Protein AF-V2YDB3-F1 (afdb_monomer)

Structure (mmCIF, N/CA/C/O backbone):
data_AF-V2YDB3-F1
#
_entry.id   AF-V2YDB3-F1
#
loop_
_atom_site.group_PDB
_atom_site.id
_atom_site.type_symbol
_atom_site.label_atom_id
_atom_site.label_alt_id
_atom_site.label_comp_id
_atom_site.label_asym_id
_atom_site.label_entity_id
_atom_site.label_seq_id
_atom_site.pdbx_PDB_ins_code
_atom_site.Cartn_x
_atom_site.Cartn_y
_atom_site.Cartn_z
_atom_site.occupancy
_atom_site.B_iso_or_equiv
_atom_site.auth_seq_id
_atom_site.auth_comp_id
_atom_site.auth_asym_id
_atom_site.auth_atom_id
_atom_site.pdbx_PDB_model_num
ATOM 1 N N . MET A 1 1 ? -11.552 2.869 -7.661 1.00 78.31 1 MET A N 1
ATOM 2 C CA . MET A 1 1 ? -10.285 2.189 -7.325 1.00 78.31 1 MET A CA 1
ATOM 3 C C . MET A 1 1 ? -9.996 2.336 -5.843 1.00 78.31 1 MET A C 1
ATOM 5 O O . MET A 1 1 ? -10.083 3.457 -5.363 1.00 78.31 1 MET A O 1
ATOM 9 N N . THR A 1 2 ? -9.638 1.254 -5.145 1.00 83.69 2 THR A N 1
ATOM 10 C CA . THR A 1 2 ? -9.294 1.259 -3.710 1.00 83.69 2 THR A CA 1
ATOM 11 C C . THR A 1 2 ? -7.814 0.939 -3.489 1.00 83.69 2 THR A C 1
ATOM 13 O O . THR A 1 2 ? -7.190 0.264 -4.310 1.00 83.69 2 THR A O 1
ATOM 16 N N . ALA A 1 3 ? -7.264 1.370 -2.350 1.00 84.75 3 ALA A N 1
ATOM 17 C CA . ALA A 1 3 ? -5.913 0.999 -1.923 1.00 84.75 3 ALA A CA 1
ATOM 18 C C . ALA A 1 3 ? -5.735 -0.527 -1.805 1.00 84.75 3 ALA A C 1
ATOM 20 O O . ALA A 1 3 ? -4.707 -1.068 -2.210 1.00 84.75 3 ALA A O 1
ATOM 21 N N . ASP A 1 4 ? -6.762 -1.230 -1.313 1.00 80.94 4 ASP A N 1
ATOM 22 C CA . ASP A 1 4 ? -6.744 -2.689 -1.184 1.00 80.94 4 ASP A CA 1
ATOM 23 C C . ASP A 1 4 ? -6.584 -3.382 -2.535 1.00 80.94 4 ASP A C 1
ATOM 25 O O . ASP A 1 4 ? -5.840 -4.355 -2.622 1.00 80.94 4 ASP A O 1
ATOM 29 N N . LYS A 1 5 ? -7.213 -2.864 -3.600 1.00 82.06 5 LYS A N 1
ATOM 30 C CA . LYS A 1 5 ? -7.081 -3.454 -4.936 1.00 82.06 5 LYS A CA 1
ATOM 31 C C . LYS A 1 5 ? -5.672 -3.281 -5.506 1.00 82.06 5 LYS A C 1
ATOM 33 O O . LYS A 1 5 ? -5.137 -4.217 -6.097 1.00 82.06 5 LYS A O 1
ATOM 38 N N . ILE A 1 6 ? -5.056 -2.115 -5.298 1.00 96.50 6 ILE A N 1
ATOM 39 C CA . ILE A 1 6 ? -3.650 -1.880 -5.662 1.00 96.50 6 ILE A CA 1
ATOM 40 C C . ILE A 1 6 ? -2.733 -2.856 -4.921 1.00 96.50 6 ILE A C 1
ATOM 42 O O . ILE A 1 6 ? -1.874 -3.488 -5.533 1.00 96.50 6 ILE A O 1
ATOM 46 N N . LEU A 1 7 ? -2.939 -3.018 -3.613 1.00 89.69 7 LEU A N 1
ATOM 47 C CA . LEU A 1 7 ? -2.135 -3.925 -2.798 1.00 89.69 7 LEU A CA 1
ATOM 48 C C . LEU A 1 7 ? -2.368 -5.400 -3.127 1.00 89.69 7 LEU A C 1
ATOM 50 O O . LEU A 1 7 ? -1.420 -6.174 -3.088 1.00 89.69 7 LEU A O 1
ATOM 54 N N . GLU A 1 8 ? -3.593 -5.804 -3.459 1.00 85.88 8 GLU A N 1
ATOM 55 C CA . GLU A 1 8 ? -3.905 -7.158 -3.926 1.00 85.88 8 GLU A CA 1
ATOM 56 C C . GLU A 1 8 ? -3.087 -7.503 -5.177 1.00 85.88 8 GLU A C 1
ATOM 58 O O . GLU A 1 8 ? -2.413 -8.531 -5.203 1.00 85.88 8 GLU A O 1
ATOM 63 N N . ILE A 1 9 ? -3.075 -6.606 -6.169 1.00 89.75 9 ILE A N 1
ATOM 64 C CA . ILE A 1 9 ? -2.291 -6.780 -7.397 1.00 89.75 9 ILE A CA 1
ATOM 65 C C . ILE A 1 9 ? -0.796 -6.831 -7.070 1.00 89.75 9 ILE A C 1
ATOM 67 O O . ILE A 1 9 ? -0.121 -7.767 -7.481 1.00 89.75 9 ILE A O 1
ATOM 71 N N . ALA A 1 10 ? -0.280 -5.883 -6.281 1.00 97.56 10 ALA A N 1
ATOM 72 C CA . ALA A 1 10 ? 1.136 -5.862 -5.913 1.00 97.56 10 ALA A CA 1
ATOM 73 C C . ALA A 1 10 ? 1.571 -7.135 -5.157 1.00 97.56 10 ALA A C 1
ATOM 75 O O . ALA A 1 10 ? 2.652 -7.663 -5.407 1.00 97.56 10 ALA A O 1
ATOM 76 N N . ARG A 1 11 ? 0.732 -7.667 -4.256 1.00 95.56 11 ARG A N 1
ATOM 77 C CA . ARG A 1 11 ? 1.002 -8.926 -3.534 1.00 95.56 11 ARG A CA 1
ATOM 78 C C . ARG A 1 11 ? 1.060 -10.130 -4.463 1.00 95.56 11 ARG A C 1
ATOM 80 O O . ARG A 1 11 ? 1.887 -11.007 -4.227 1.00 95.56 11 ARG A O 1
ATOM 87 N N . GLY A 1 12 ? 0.215 -10.164 -5.492 1.00 91.56 12 GLY A N 1
ATOM 88 C CA . GLY A 1 12 ? 0.217 -11.227 -6.500 1.00 91.56 12 GLY A CA 1
ATOM 89 C C . GLY A 1 12 ? 1.529 -11.328 -7.282 1.00 91.56 12 GLY A C 1
ATOM 90 O O . GLY A 1 12 ? 1.813 -12.366 -7.865 1.00 91.56 12 GLY A O 1
ATOM 91 N N . GLU A 1 13 ? 2.347 -10.278 -7.247 1.00 97.94 13 GLU A N 1
ATOM 92 C CA . GLU A 1 13 ? 3.607 -10.190 -7.978 1.00 97.94 13 GLU A CA 1
ATOM 93 C C . GLU A 1 13 ? 4.849 -10.531 -7.146 1.00 97.94 13 GLU A C 1
ATOM 95 O O . GLU A 1 13 ? 5.966 -10.535 -7.665 1.00 97.94 13 GLU A O 1
ATOM 100 N N . LEU A 1 14 ? 4.687 -10.824 -5.854 1.00 95.88 14 LEU A N 1
ATOM 101 C CA . LEU A 1 14 ? 5.805 -11.156 -4.975 1.00 95.88 14 LEU A CA 1
ATOM 102 C C . LEU A 1 14 ? 6.600 -12.355 -5.502 1.00 95.88 14 LEU A C 1
ATOM 104 O O . LEU A 1 14 ? 6.054 -13.425 -5.750 1.00 95.88 14 LEU A O 1
ATOM 108 N N . GLY A 1 15 ? 7.918 -12.183 -5.607 1.00 95.69 15 GLY A N 1
ATOM 109 C CA . GLY A 1 15 ? 8.827 -13.224 -6.081 1.00 95.69 15 GLY A CA 1
ATOM 110 C C . GLY A 1 15 ?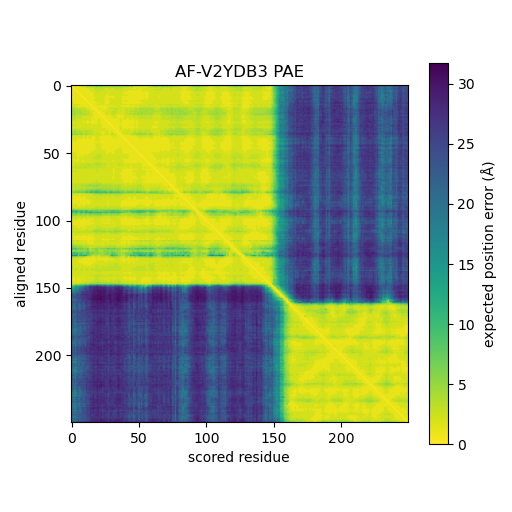 9.061 -13.234 -7.591 1.00 95.69 15 GLY A C 1
ATOM 111 O O . GLY A 1 15 ? 9.944 -13.969 -8.030 1.00 95.69 15 GLY A O 1
ATOM 112 N N . VAL A 1 16 ? 8.362 -12.404 -8.377 1.00 97.25 16 VAL A N 1
ATOM 113 C CA . VAL A 1 16 ? 8.716 -12.179 -9.788 1.00 97.25 16 VAL A CA 1
ATOM 114 C C . VAL A 1 16 ? 10.119 -11.590 -9.872 1.00 97.25 16 VAL A C 1
ATOM 116 O O . VAL A 1 16 ? 10.460 -10.667 -9.131 1.00 97.25 16 VAL A O 1
ATOM 119 N N . LYS A 1 17 ? 10.934 -12.132 -10.776 1.00 96.38 17 LYS A N 1
ATOM 120 C CA . LYS A 1 17 ? 12.337 -11.761 -10.969 1.00 96.38 17 LYS A CA 1
ATOM 121 C C . LYS A 1 17 ? 12.610 -11.426 -12.422 1.00 96.38 17 LYS A C 1
ATOM 123 O O . LYS A 1 17 ? 11.897 -11.878 -13.317 1.00 96.38 17 LYS A O 1
ATOM 128 N N . GLU A 1 18 ? 13.672 -10.667 -12.630 1.00 95.38 18 GLU A N 1
ATOM 129 C CA . GLU A 1 18 ? 14.269 -10.522 -13.947 1.00 95.38 18 GLU A CA 1
ATOM 130 C C . GLU A 1 18 ? 14.738 -11.867 -14.502 1.00 95.38 18 GLU A C 1
ATOM 132 O O . GLU A 1 18 ? 15.217 -12.733 -13.761 1.00 95.38 18 GLU A O 1
ATOM 137 N N . TYR A 1 19 ? 14.661 -12.006 -15.823 1.00 91.56 19 TYR A N 1
ATOM 138 C CA . TYR A 1 19 ? 15.281 -13.110 -16.534 1.00 91.56 19 TYR A CA 1
ATOM 139 C C . TYR A 1 19 ? 15.881 -12.633 -17.867 1.00 91.56 19 TYR A C 1
ATOM 141 O O . TYR A 1 19 ? 15.138 -12.162 -18.731 1.00 91.56 19 TYR A O 1
ATOM 149 N N . PRO A 1 20 ? 17.207 -12.770 -18.073 1.00 95.25 20 PRO A N 1
ATOM 150 C CA . PRO A 1 20 ? 18.220 -13.251 -17.121 1.00 95.25 20 PRO A CA 1
ATOM 151 C C . PRO A 1 20 ? 18.369 -12.352 -15.881 1.00 95.25 20 PRO A C 1
ATOM 153 O O . PRO A 1 20 ? 17.920 -11.208 -15.883 1.00 95.25 20 PRO A O 1
ATOM 156 N N . ALA A 1 21 ? 19.012 -12.836 -14.819 1.00 93.19 21 ALA A N 1
ATOM 157 C CA . ALA A 1 21 ? 19.271 -12.010 -13.637 1.00 93.19 21 ALA A CA 1
ATOM 158 C C . ALA A 1 21 ? 20.161 -10.794 -13.972 1.00 93.19 21 ALA A C 1
ATOM 160 O O . ALA A 1 21 ? 21.100 -10.917 -14.760 1.00 93.19 21 ALA A O 1
ATOM 161 N N . ASN A 1 22 ? 19.892 -9.646 -13.340 1.00 91.00 22 ASN A N 1
ATOM 162 C CA . ASN A 1 22 ? 20.582 -8.360 -13.547 1.00 91.00 22 ASN A CA 1
ATOM 163 C C . ASN A 1 22 ? 20.450 -7.781 -14.965 1.00 91.00 22 ASN A C 1
ATOM 165 O O . ASN A 1 22 ? 21.251 -6.942 -15.379 1.00 91.00 22 ASN A O 1
ATOM 169 N N . SER A 1 23 ? 19.466 -8.239 -15.734 1.00 94.56 23 SER A N 1
ATOM 170 C CA . SER A 1 23 ? 19.257 -7.787 -17.108 1.00 94.56 23 SER A CA 1
ATOM 171 C C . SER A 1 23 ? 18.300 -6.604 -17.213 1.00 94.56 23 SER A C 1
ATOM 173 O O . SER A 1 23 ? 18.195 -6.023 -18.291 1.00 94.56 23 SER A O 1
ATOM 175 N N . ASN A 1 24 ? 17.573 -6.268 -16.140 1.00 96.06 24 ASN A N 1
ATOM 176 C CA . ASN A 1 24 ? 16.384 -5.410 -16.181 1.00 96.06 24 ASN A CA 1
ATOM 177 C C . ASN A 1 24 ? 15.325 -5.880 -17.202 1.00 96.06 24 ASN A C 1
ATOM 179 O O . ASN A 1 24 ? 14.529 -5.076 -17.684 1.00 96.06 24 ASN A O 1
ATOM 183 N N . ARG A 1 25 ? 15.309 -7.172 -17.556 1.00 95.50 25 ARG A N 1
ATOM 184 C CA . ARG A 1 25 ? 14.277 -7.782 -18.406 1.00 95.50 25 ARG A CA 1
ATOM 185 C C . ARG A 1 25 ? 13.266 -8.492 -17.526 1.00 95.50 25 ARG A C 1
ATOM 187 O O . ARG A 1 25 ? 13.587 -9.469 -16.855 1.00 95.50 25 ARG A O 1
ATOM 194 N N . VAL A 1 26 ? 12.049 -7.972 -17.514 1.00 97.00 26 VAL A N 1
ATOM 195 C CA . VAL A 1 26 ? 10.921 -8.473 -16.729 1.00 97.00 26 VAL A CA 1
ATOM 196 C C . VAL A 1 26 ? 9.636 -8.026 -17.420 1.00 97.00 26 VAL A C 1
ATOM 198 O O . VAL A 1 26 ? 9.622 -6.961 -18.034 1.00 97.00 26 VAL A O 1
ATOM 201 N N . LYS A 1 27 ? 8.541 -8.777 -17.257 1.00 97.44 27 LYS A N 1
ATOM 202 C CA . LYS A 1 27 ? 7.250 -8.500 -17.916 1.00 97.44 27 LYS A CA 1
ATOM 203 C C . LYS A 1 27 ? 6.775 -7.043 -17.813 1.00 97.44 27 LYS A C 1
ATOM 205 O O . LYS A 1 27 ? 6.144 -6.534 -18.725 1.00 97.44 27 LYS A O 1
ATOM 210 N N . TYR A 1 28 ? 7.106 -6.345 -16.723 1.00 97.94 28 TYR A N 1
ATOM 211 C CA . TYR A 1 28 ? 6.724 -4.943 -16.532 1.00 97.94 28 TYR A CA 1
ATOM 212 C C . TYR A 1 28 ? 7.400 -3.997 -17.525 1.00 97.94 28 TYR A C 1
ATOM 214 O O . TYR A 1 28 ? 6.790 -3.013 -17.925 1.00 97.94 28 TYR A O 1
ATOM 222 N N . ILE A 1 29 ? 8.651 -4.277 -17.900 1.00 97.50 29 ILE A N 1
ATOM 223 C CA . ILE A 1 29 ? 9.400 -3.508 -18.898 1.00 97.50 29 ILE A CA 1
ATOM 224 C C . ILE A 1 29 ? 8.812 -3.744 -20.289 1.00 97.50 29 ILE A C 1
ATOM 226 O O . ILE A 1 29 ? 8.596 -2.776 -21.022 1.00 97.50 29 ILE A O 1
ATOM 230 N N . ASP A 1 30 ? 8.466 -4.996 -20.597 1.00 95.44 30 ASP A N 1
ATOM 231 C CA . ASP A 1 30 ? 7.835 -5.378 -21.862 1.00 95.44 30 ASP A CA 1
ATOM 232 C C . ASP A 1 30 ? 6.451 -4.718 -22.008 1.00 95.44 30 ASP A C 1
ATOM 234 O O . ASP A 1 30 ? 6.200 -4.021 -22.990 1.00 95.44 30 ASP A O 1
ATOM 238 N N . ASP A 1 31 ? 5.594 -4.822 -20.985 1.00 96.62 31 ASP A N 1
ATOM 239 C CA . ASP A 1 31 ? 4.268 -4.183 -20.951 1.00 96.62 31 ASP A CA 1
ATOM 240 C C . ASP A 1 31 ? 4.356 -2.645 -20.986 1.00 96.62 31 ASP A C 1
ATOM 242 O O . ASP A 1 31 ? 3.483 -1.951 -21.523 1.00 96.62 31 ASP A O 1
ATOM 246 N N . TYR A 1 32 ? 5.416 -2.075 -20.408 1.00 97.31 32 TYR A N 1
ATOM 247 C CA . TYR A 1 32 ? 5.661 -0.638 -20.475 1.00 97.31 32 TYR A CA 1
ATOM 248 C C . TYR A 1 32 ? 6.119 -0.206 -21.877 1.00 97.31 32 TYR A C 1
ATOM 250 O O . TYR A 1 32 ? 5.789 0.913 -22.290 1.00 97.31 32 TYR A O 1
ATOM 258 N N . GLY A 1 33 ? 6.814 -1.074 -22.616 1.00 97.00 33 GLY A N 1
ATOM 259 C CA . GLY A 1 33 ? 7.311 -0.817 -23.967 1.00 97.00 33 GLY A CA 1
ATOM 260 C C . GLY A 1 33 ? 8.578 0.040 -23.999 1.00 97.00 33 GLY A C 1
ATOM 261 O O . GLY A 1 33 ? 8.679 0.950 -24.819 1.00 97.00 33 GLY A O 1
ATOM 262 N N . ILE A 1 34 ? 9.523 -0.198 -23.082 1.00 95.62 34 ILE A N 1
ATOM 263 C CA . ILE A 1 34 ? 10.843 0.459 -23.073 1.00 95.62 34 ILE A CA 1
ATOM 264 C C . ILE A 1 34 ? 11.977 -0.563 -23.106 1.00 95.62 34 ILE A C 1
ATOM 266 O O . ILE A 1 34 ? 11.804 -1.713 -22.718 1.00 95.62 34 ILE A O 1
ATOM 270 N N . SER A 1 35 ? 13.165 -0.123 -23.524 1.00 96.12 35 SER A N 1
ATOM 271 C CA . SER A 1 35 ? 14.393 -0.903 -23.356 1.00 96.12 35 SER A CA 1
ATOM 272 C C . SER A 1 35 ? 14.673 -1.196 -21.872 1.00 96.12 35 SER A C 1
ATOM 274 O O . SER A 1 35 ? 14.256 -0.407 -21.015 1.00 96.12 35 SER A O 1
ATOM 276 N N . PRO A 1 36 ? 15.413 -2.279 -21.557 1.00 94.88 36 PRO A N 1
ATOM 277 C CA . PRO A 1 36 ? 15.759 -2.632 -20.183 1.00 94.88 36 PRO A CA 1
ATOM 278 C C . PRO A 1 36 ? 16.339 -1.455 -19.393 1.00 94.88 36 PRO A C 1
ATOM 280 O O . PRO A 1 36 ? 17.275 -0.787 -19.833 1.00 94.88 36 PRO A O 1
ATOM 283 N N . ASN A 1 37 ? 15.751 -1.190 -18.229 1.00 93.12 37 ASN A N 1
ATOM 284 C CA . ASN A 1 37 ? 16.035 -0.039 -17.371 1.00 93.12 37 ASN A CA 1
ATOM 285 C C . ASN A 1 37 ? 15.606 -0.389 -15.933 1.00 93.12 37 ASN A C 1
ATOM 287 O O . ASN A 1 37 ? 14.652 -1.160 -15.787 1.00 93.12 37 ASN A O 1
ATOM 291 N N . PRO A 1 38 ? 16.240 0.157 -14.876 1.00 94.94 38 PRO A N 1
ATOM 292 C CA . PRO A 1 38 ? 15.699 0.123 -13.525 1.00 94.94 38 PRO A CA 1
ATOM 293 C C . PRO A 1 38 ? 14.173 0.275 -13.459 1.00 94.94 38 PRO A C 1
ATOM 295 O O . PRO A 1 38 ? 13.595 1.284 -13.864 1.00 94.94 38 PRO A O 1
ATOM 298 N N . TRP A 1 39 ? 13.507 -0.739 -12.912 1.00 97.69 39 TRP A N 1
ATOM 299 C CA . TRP A 1 39 ? 12.067 -0.929 -13.115 1.00 97.69 39 TRP A CA 1
ATOM 300 C C . TRP A 1 39 ? 11.221 -0.765 -11.848 1.00 97.69 39 TRP A C 1
ATOM 302 O O . TRP A 1 39 ? 10.043 -1.108 -11.851 1.00 97.69 39 TRP A O 1
ATOM 312 N N . CYS A 1 40 ? 11.760 -0.194 -10.766 1.00 98.12 40 CYS A N 1
ATOM 313 C CA . CYS A 1 40 ? 10.983 0.045 -9.539 1.00 98.12 40 CYS A CA 1
ATOM 314 C C . CYS A 1 40 ? 9.755 0.945 -9.787 1.00 98.12 40 CYS A C 1
ATOM 316 O O . CYS A 1 40 ? 8.639 0.599 -9.406 1.00 98.12 40 CYS A O 1
ATOM 318 N N . CYS A 1 41 ? 9.930 2.060 -10.504 1.00 98.56 41 CYS A N 1
ATOM 319 C CA . CYS A 1 41 ? 8.833 2.959 -10.880 1.00 98.56 41 CYS A CA 1
ATOM 320 C C . CYS A 1 41 ? 7.911 2.333 -11.937 1.00 98.56 41 CYS A C 1
ATOM 322 O O . CYS A 1 41 ? 6.693 2.488 -11.871 1.00 98.56 41 CYS A O 1
ATOM 324 N N . VAL A 1 42 ? 8.488 1.568 -12.869 1.00 98.62 42 VAL A N 1
ATOM 325 C CA . VAL A 1 42 ? 7.748 0.826 -13.901 1.00 98.62 42 VAL A CA 1
ATOM 326 C C . VAL A 1 42 ? 6.839 -0.234 -13.278 1.00 98.62 42 VAL A C 1
ATOM 328 O O . VAL A 1 42 ? 5.701 -0.381 -13.706 1.00 98.62 42 VAL A O 1
ATOM 331 N N . PHE A 1 43 ? 7.285 -0.923 -12.227 1.00 98.81 43 PHE A N 1
ATOM 332 C CA . PHE A 1 43 ? 6.451 -1.852 -11.468 1.00 98.81 43 PHE A CA 1
ATOM 333 C C . PHE A 1 43 ? 5.256 -1.145 -10.828 1.00 98.81 43 PHE A C 1
ATOM 335 O O . PHE A 1 43 ? 4.128 -1.610 -10.968 1.00 98.81 43 PHE A O 1
ATOM 342 N N . VAL A 1 44 ? 5.469 0.007 -10.182 1.00 98.75 44 VAL A N 1
ATOM 343 C CA . VAL A 1 44 ? 4.356 0.784 -9.618 1.00 98.75 44 VAL A CA 1
ATOM 344 C C . VAL A 1 44 ? 3.401 1.228 -10.729 1.00 98.75 44 VAL A C 1
ATOM 346 O O . VAL A 1 44 ? 2.198 1.026 -10.596 1.00 98.75 44 VAL A O 1
ATOM 349 N N . TRP A 1 45 ? 3.903 1.733 -11.862 1.00 98.69 45 TRP A N 1
ATOM 350 C CA . TRP A 1 45 ? 3.064 2.021 -13.032 1.00 98.69 45 TRP A CA 1
ATOM 351 C C . TRP A 1 45 ? 2.242 0.796 -13.457 1.00 98.69 45 TRP A C 1
ATOM 353 O O . TRP A 1 45 ? 1.035 0.912 -13.662 1.00 98.69 45 TRP A O 1
ATOM 363 N N . TRP A 1 46 ? 2.874 -0.377 -13.541 1.00 98.69 46 TRP A N 1
ATOM 364 C CA . TRP A 1 46 ? 2.241 -1.612 -13.991 1.00 98.69 46 TRP A CA 1
ATOM 365 C C . TRP A 1 46 ? 1.115 -2.055 -13.057 1.00 98.69 46 TRP A C 1
ATOM 367 O O . TRP A 1 46 ? 0.041 -2.422 -13.528 1.00 98.69 46 TRP A O 1
ATOM 377 N N . VAL A 1 47 ? 1.310 -1.954 -11.738 1.00 98.69 47 VAL A N 1
ATOM 378 C CA . VAL A 1 47 ? 0.267 -2.255 -10.744 1.00 98.69 47 VAL A CA 1
ATOM 379 C C . VAL A 1 47 ? -0.956 -1.361 -10.971 1.00 98.69 47 VAL A C 1
ATOM 381 O O . VAL A 1 47 ? -2.087 -1.847 -11.013 1.00 98.69 47 VAL A O 1
ATOM 384 N N . PHE A 1 48 ? -0.744 -0.057 -11.174 1.00 98.12 48 PHE A N 1
ATOM 385 C CA . PHE A 1 48 ? -1.830 0.888 -11.444 1.00 98.12 48 PHE A CA 1
ATOM 386 C C . PHE A 1 48 ? -2.464 0.666 -12.822 1.00 98.12 48 PHE A C 1
ATOM 388 O O . PHE A 1 48 ? -3.679 0.803 -12.957 1.00 98.12 48 PHE A O 1
ATOM 395 N N . TRP A 1 49 ? -1.688 0.288 -13.837 1.00 97.31 49 TRP A N 1
ATOM 396 C CA . TRP A 1 49 ? -2.204 -0.086 -15.154 1.00 97.31 49 TRP A CA 1
ATOM 397 C C . TRP A 1 49 ? -3.096 -1.323 -15.081 1.00 97.31 49 TRP A C 1
ATOM 399 O O . TRP A 1 49 ? -4.238 -1.280 -15.535 1.00 97.31 49 TRP A O 1
ATOM 409 N N . LYS A 1 50 ? -2.623 -2.385 -14.423 1.00 93.88 50 LYS A N 1
ATOM 410 C CA . LYS A 1 50 ? -3.362 -3.637 -14.239 1.00 93.88 50 LYS A CA 1
ATOM 411 C C . LYS A 1 50 ? -4.660 -3.435 -13.460 1.00 93.88 50 LYS A C 1
ATOM 413 O O . LYS A 1 50 ? -5.637 -4.139 -13.693 1.00 93.88 50 LYS A O 1
ATOM 418 N N . ALA A 1 51 ? -4.680 -2.452 -12.564 1.00 89.69 51 ALA A N 1
ATOM 419 C CA . ALA A 1 51 ? -5.869 -2.054 -11.827 1.00 89.69 51 ALA A CA 1
ATOM 420 C C . ALA A 1 51 ? -6.858 -1.204 -12.651 1.00 89.69 51 ALA A C 1
ATOM 422 O O . ALA A 1 51 ? -7.972 -0.970 -12.194 1.00 89.69 51 ALA A O 1
ATOM 423 N N . GLY A 1 52 ? -6.480 -0.690 -13.826 1.00 90.25 52 GLY A N 1
ATOM 424 C CA . GLY A 1 52 ? -7.270 0.320 -14.541 1.00 90.25 52 GLY A CA 1
ATOM 425 C C . GLY A 1 52 ? -7.258 1.690 -13.845 1.00 90.25 52 GLY A C 1
ATOM 426 O O . GLY A 1 52 ? -8.227 2.440 -13.912 1.00 90.25 52 GLY A O 1
ATOM 427 N N . ALA A 1 53 ? -6.175 2.012 -13.133 1.00 94.12 53 ALA A N 1
ATOM 428 C CA . ALA A 1 53 ? -6.046 3.158 -12.233 1.00 94.12 53 ALA A CA 1
ATOM 429 C C . ALA A 1 53 ? -4.962 4.166 -12.648 1.00 94.12 53 ALA A C 1
ATOM 431 O O . ALA A 1 53 ? -4.502 4.940 -11.811 1.00 94.12 53 ALA A O 1
ATOM 432 N N . LEU A 1 54 ? -4.535 4.191 -13.915 1.00 93.75 54 LEU A N 1
ATOM 433 C CA . LEU A 1 54 ? -3.423 5.046 -14.364 1.00 93.75 54 LEU A CA 1
ATOM 434 C C . LEU A 1 54 ? -3.599 6.539 -14.043 1.00 93.75 54 LEU A C 1
ATOM 436 O O . LEU A 1 54 ? -2.607 7.234 -13.807 1.00 93.75 54 LEU A O 1
ATOM 440 N N . ALA A 1 55 ? -4.842 7.029 -13.986 1.00 94.00 55 ALA A N 1
ATOM 441 C CA . ALA A 1 55 ? -5.158 8.393 -13.555 1.00 94.00 55 ALA A CA 1
ATOM 442 C C . ALA A 1 55 ? -4.547 8.738 -12.181 1.00 94.00 55 ALA A C 1
ATOM 444 O O . ALA A 1 55 ? -4.102 9.863 -11.972 1.00 94.00 55 ALA A O 1
ATOM 445 N N . LEU A 1 56 ? -4.459 7.755 -11.280 1.00 96.06 56 LEU A N 1
ATOM 446 C CA . LEU A 1 56 ? -3.945 7.907 -9.919 1.00 96.06 56 LEU A CA 1
ATOM 447 C C . LEU A 1 56 ? -2.415 7.805 -9.815 1.00 96.06 56 LEU A C 1
ATOM 449 O O . LEU A 1 56 ? -1.870 8.169 -8.778 1.00 96.06 56 LEU A O 1
ATOM 453 N N . PHE A 1 57 ? -1.734 7.318 -10.859 1.00 98.06 57 PHE A N 1
ATOM 454 C CA . PHE A 1 57 ? -0.277 7.151 -10.867 1.00 98.06 57 PHE A CA 1
ATOM 455 C C . PHE A 1 57 ? 0.467 8.379 -11.386 1.00 98.06 57 PHE A C 1
ATOM 457 O O . PHE A 1 57 ? 1.443 8.784 -10.792 1.00 98.06 57 PHE A O 1
ATOM 464 N N . TYR A 1 58 ? 0.084 8.939 -12.531 1.00 97.50 58 TYR A N 1
ATOM 465 C CA . TYR A 1 58 ? 0.768 10.104 -13.119 1.00 97.50 58 TYR A CA 1
ATOM 466 C C . TYR A 1 58 ? -0.199 10.863 -14.037 1.00 97.50 58 TYR A C 1
ATOM 468 O O . TYR A 1 58 ? 0.111 11.198 -15.181 1.00 97.50 58 TYR A O 1
ATOM 476 N N . GLY A 1 59 ? -1.445 11.027 -13.577 1.00 93.00 59 GLY A N 1
ATOM 477 C CA . GLY A 1 59 ? -2.521 11.627 -14.369 1.00 93.00 59 GLY A CA 1
ATOM 478 C C . GLY A 1 59 ? -2.854 10.840 -15.637 1.00 93.00 59 GLY A C 1
ATOM 479 O O . GLY A 1 59 ? -3.196 11.435 -16.653 1.00 93.00 59 GLY A O 1
ATOM 480 N N . GLY A 1 60 ? -2.681 9.515 -15.620 1.00 92.50 60 GLY A N 1
ATOM 481 C CA . GLY A 1 60 ? -2.896 8.647 -16.781 1.00 92.50 60 GLY A CA 1
ATOM 482 C C . GLY A 1 60 ? -1.648 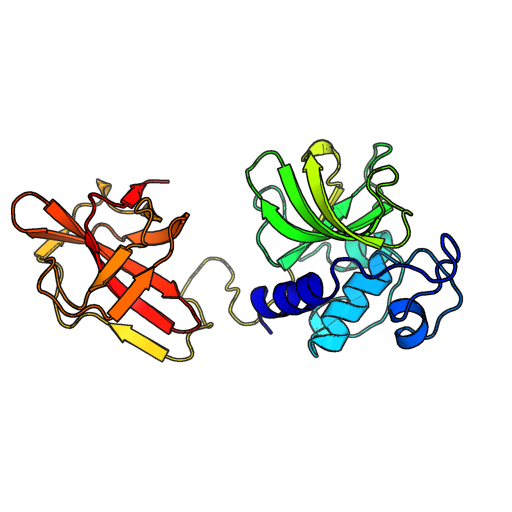8.411 -17.634 1.00 92.50 60 GLY A C 1
ATOM 483 O O . GLY A 1 60 ? -1.662 7.545 -18.504 1.00 92.50 60 GLY A O 1
ATOM 484 N N . LYS A 1 61 ? -0.565 9.158 -17.391 1.00 96.00 61 LYS A N 1
ATOM 485 C CA . LYS A 1 61 ? 0.658 9.116 -18.199 1.00 96.00 61 LYS A CA 1
ATOM 486 C C . LYS A 1 61 ? 1.635 8.040 -17.713 1.00 96.00 61 LYS A C 1
ATOM 488 O O . LYS A 1 61 ? 1.447 7.388 -16.686 1.00 96.00 61 LYS A O 1
ATOM 493 N N . LYS A 1 62 ? 2.721 7.889 -18.467 1.00 96.19 62 LYS A N 1
ATOM 494 C CA . LYS A 1 62 ? 3.845 6.991 -18.193 1.00 96.19 62 LYS A CA 1
ATOM 495 C C . LYS A 1 62 ? 5.047 7.782 -17.658 1.00 96.19 62 LYS A C 1
ATOM 497 O O . LYS A 1 62 ? 5.387 8.831 -18.200 1.00 96.19 62 LYS A O 1
ATOM 502 N N . THR A 1 63 ? 5.692 7.281 -16.608 1.00 97.94 63 THR A N 1
ATOM 503 C CA . THR A 1 63 ? 7.050 7.681 -16.206 1.00 97.94 63 THR A CA 1
ATOM 504 C C . THR A 1 63 ? 7.757 6.490 -15.566 1.00 97.94 63 THR A C 1
ATOM 506 O O . THR A 1 63 ? 7.158 5.765 -14.775 1.00 97.94 63 THR A O 1
ATOM 509 N N . ALA A 1 64 ? 9.035 6.306 -15.893 1.00 97.38 64 ALA A N 1
ATOM 510 C CA . ALA A 1 64 ? 9.910 5.313 -15.272 1.00 97.38 64 ALA A CA 1
ATOM 511 C C . ALA A 1 64 ? 10.847 5.944 -14.222 1.00 97.38 64 ALA A C 1
ATOM 513 O O . ALA A 1 64 ? 11.637 5.245 -13.596 1.00 97.38 64 ALA A O 1
ATOM 514 N N . TYR A 1 65 ? 10.764 7.264 -14.005 1.00 97.81 65 TYR A N 1
ATOM 515 C CA . TYR A 1 65 ? 11.714 8.004 -13.175 1.00 97.81 65 TYR A CA 1
ATOM 516 C C . TYR A 1 65 ? 11.083 8.474 -11.859 1.00 97.81 65 TYR A C 1
ATOM 518 O O . TYR A 1 65 ? 10.144 9.279 -11.852 1.00 97.81 65 TYR A O 1
ATOM 526 N N . CYS A 1 66 ? 11.615 7.983 -10.734 1.00 98.06 66 CYS A N 1
ATOM 527 C CA . CYS A 1 66 ? 11.093 8.244 -9.388 1.00 98.06 66 CYS A CA 1
ATOM 528 C C . CYS A 1 66 ? 10.997 9.746 -9.042 1.00 98.06 66 CYS A C 1
ATOM 530 O O . CYS A 1 66 ? 9.955 10.159 -8.527 1.00 98.06 66 CYS A O 1
ATOM 532 N N . PRO A 1 67 ? 11.997 10.604 -9.343 1.00 98.12 67 PRO A N 1
ATOM 533 C CA . PRO A 1 67 ? 11.900 12.038 -9.070 1.00 98.12 67 PRO A CA 1
ATOM 534 C C . PRO A 1 67 ? 10.793 12.734 -9.861 1.00 98.12 67 PRO A C 1
ATOM 536 O O . PRO A 1 67 ? 10.107 13.587 -9.301 1.00 98.12 67 PRO A O 1
ATOM 539 N N . THR A 1 68 ? 10.566 12.349 -11.122 1.00 98.56 68 THR A N 1
ATOM 540 C CA . THR A 1 68 ? 9.450 12.878 -11.926 1.00 98.56 68 THR A CA 1
ATOM 541 C C . THR A 1 68 ? 8.112 12.552 -11.272 1.00 98.56 68 THR A C 1
ATOM 543 O O . THR A 1 68 ? 7.290 13.449 -11.083 1.00 98.56 68 THR A O 1
ATOM 546 N N . LEU A 1 69 ? 7.921 11.293 -10.864 1.00 98.50 69 LEU A N 1
ATOM 547 C CA . LEU A 1 69 ? 6.700 10.848 -10.194 1.00 98.50 69 LEU A CA 1
ATOM 548 C C . LEU A 1 69 ? 6.479 11.596 -8.869 1.00 98.50 69 LEU A C 1
ATOM 550 O O . LEU A 1 69 ? 5.416 12.169 -8.639 1.00 98.50 69 LEU A O 1
ATOM 554 N N . LYS A 1 70 ? 7.509 11.665 -8.017 1.00 98.31 70 LYS A N 1
ATOM 555 C CA . LYS A 1 70 ? 7.460 12.402 -6.745 1.00 98.31 70 LYS A CA 1
ATOM 556 C C . LYS A 1 70 ? 7.114 13.877 -6.954 1.00 98.31 70 LYS A C 1
ATOM 558 O O . LYS A 1 70 ? 6.306 14.431 -6.213 1.00 98.31 70 LYS A O 1
ATOM 563 N N . ASN A 1 71 ? 7.738 14.524 -7.939 1.00 98.06 71 ASN A N 1
ATOM 564 C CA . ASN A 1 71 ? 7.546 15.948 -8.198 1.00 98.06 71 ASN A CA 1
ATOM 565 C C . ASN A 1 71 ? 6.136 16.272 -8.693 1.00 98.06 71 ASN A C 1
ATOM 567 O O . ASN A 1 71 ? 5.599 17.314 -8.322 1.00 98.06 71 ASN A O 1
ATOM 571 N N . TYR A 1 72 ? 5.536 15.385 -9.483 1.00 98.06 72 TYR A N 1
ATOM 572 C CA . TYR A 1 72 ? 4.155 15.531 -9.933 1.00 98.06 72 TYR A CA 1
ATOM 573 C C . TYR A 1 72 ? 3.161 15.516 -8.771 1.00 98.06 72 TYR A C 1
ATOM 575 O O . TYR A 1 72 ? 2.262 16.349 -8.706 1.00 98.06 72 TYR A O 1
ATOM 583 N N . HIS A 1 73 ? 3.374 14.632 -7.796 1.00 97.56 73 HIS A N 1
ATOM 584 C CA . HIS A 1 73 ? 2.473 14.457 -6.658 1.00 97.56 73 HIS A CA 1
ATOM 585 C C . HIS A 1 73 ? 2.778 15.350 -5.447 1.00 97.56 73 HIS A C 1
ATOM 587 O O . HIS A 1 73 ? 2.319 15.066 -4.340 1.00 97.56 73 HIS A O 1
ATOM 593 N N . LYS A 1 74 ? 3.503 16.465 -5.618 1.00 94.75 74 LYS A N 1
ATOM 594 C CA . LYS A 1 74 ? 3.786 17.405 -4.513 1.00 94.75 74 LYS A CA 1
ATOM 595 C C . LYS A 1 74 ? 2.518 17.880 -3.789 1.00 94.75 74 LYS A C 1
ATOM 597 O O . LYS A 1 74 ? 2.542 18.020 -2.571 1.00 94.75 74 LYS A O 1
ATOM 602 N N . GLY A 1 75 ? 1.414 18.074 -4.516 1.00 91.94 75 GLY A N 1
ATOM 603 C CA . GLY A 1 75 ? 0.116 18.468 -3.948 1.00 91.94 75 GLY A CA 1
ATOM 604 C C . GLY A 1 75 ? -0.623 17.364 -3.174 1.00 91.94 75 G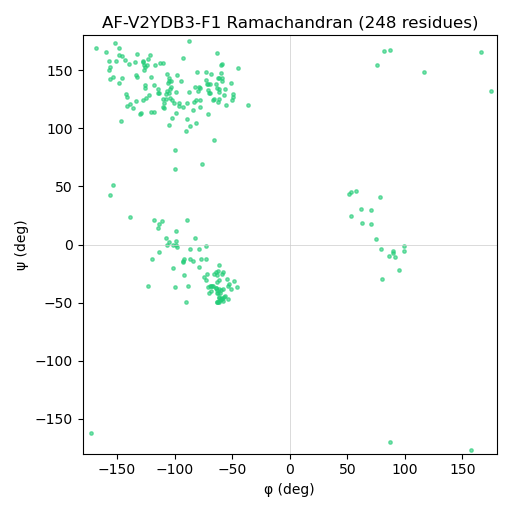LY A C 1
ATOM 605 O O . GLY A 1 75 ? -1.575 17.661 -2.464 1.00 91.94 75 GLY A O 1
ATOM 606 N N . GLN A 1 76 ? -0.185 16.106 -3.283 1.00 92.62 76 GLN A N 1
ATOM 607 C CA . GLN A 1 76 ? -0.746 14.931 -2.594 1.00 92.62 76 GLN A CA 1
ATOM 608 C C . GLN A 1 76 ? 0.237 14.338 -1.569 1.00 92.62 76 GLN A C 1
ATOM 610 O O . GLN A 1 76 ? 0.117 13.176 -1.171 1.00 92.62 76 GLN A O 1
ATOM 615 N N . ALA A 1 77 ? 1.250 15.114 -1.171 1.00 94.94 77 ALA A N 1
ATOM 616 C CA . ALA A 1 77 ? 2.327 14.629 -0.326 1.00 94.94 77 ALA A CA 1
ATOM 617 C C . ALA A 1 77 ? 1.829 14.195 1.064 1.00 94.94 77 ALA A C 1
ATOM 619 O O . ALA A 1 77 ? 1.103 14.922 1.741 1.00 94.94 77 ALA A O 1
ATOM 620 N N . VAL A 1 78 ? 2.303 13.036 1.522 1.00 92.38 78 VAL A N 1
ATOM 621 C CA . VAL A 1 78 ? 2.079 12.519 2.879 1.00 92.38 78 VAL A CA 1
ATOM 622 C C . VAL A 1 78 ? 3.345 12.689 3.710 1.00 92.38 78 VAL A C 1
ATOM 624 O O . VAL A 1 78 ? 4.455 12.456 3.228 1.00 92.38 78 VAL A O 1
ATOM 627 N N . LYS A 1 79 ? 3.182 13.063 4.984 1.00 91.31 79 LYS A N 1
ATOM 628 C CA . LYS A 1 79 ? 4.274 13.163 5.959 1.00 91.31 79 LYS A CA 1
ATOM 629 C C . LYS A 1 79 ? 3.901 12.423 7.245 1.00 91.31 79 LYS A C 1
ATOM 631 O O . LYS A 1 79 ? 3.021 12.861 7.974 1.00 91.31 79 LYS A O 1
ATOM 636 N N . GLY A 1 80 ? 4.586 11.318 7.535 1.00 82.19 80 GLY A N 1
ATOM 637 C CA . GLY A 1 80 ? 4.557 10.647 8.844 1.00 82.19 80 GLY A CA 1
ATOM 638 C C . GLY A 1 80 ? 3.352 9.745 9.145 1.00 82.19 80 GLY A C 1
ATOM 639 O O . GLY A 1 80 ? 3.534 8.766 9.857 1.00 82.19 80 GLY A O 1
ATOM 640 N N . ASP A 1 81 ? 2.168 10.007 8.589 1.00 87.31 81 ASP A N 1
ATOM 641 C CA . ASP A 1 81 ? 0.996 9.117 8.675 1.00 87.31 81 ASP A CA 1
ATOM 642 C C . ASP A 1 81 ? 0.854 8.288 7.390 1.00 87.31 81 ASP A C 1
ATOM 644 O O . ASP A 1 81 ? -0.069 8.496 6.600 1.00 87.31 81 ASP A O 1
ATOM 648 N N . TYR A 1 82 ? 1.825 7.411 7.123 1.00 91.38 82 TYR A N 1
ATOM 649 C CA . TYR A 1 82 ? 1.783 6.545 5.944 1.00 91.38 82 TYR A CA 1
ATOM 650 C C . TYR A 1 82 ? 0.716 5.464 6.118 1.00 91.38 82 TYR A C 1
ATOM 652 O O . TYR A 1 82 ? 0.583 4.870 7.187 1.00 91.38 82 TYR A O 1
ATOM 660 N N . ARG A 1 83 ? -0.043 5.197 5.059 1.00 90.19 83 ARG A N 1
ATOM 661 C CA . ARG A 1 83 ? -1.173 4.264 5.064 1.00 90.19 83 ARG A CA 1
ATOM 662 C C . ARG A 1 83 ? -1.034 3.235 3.942 1.00 90.19 83 ARG A C 1
ATOM 664 O O . ARG A 1 83 ? -0.362 3.517 2.948 1.00 90.19 83 ARG A O 1
ATOM 671 N N . PRO A 1 84 ? -1.679 2.062 4.075 1.00 93.12 84 PRO A N 1
ATOM 672 C CA . PRO A 1 84 ? -1.759 1.092 2.993 1.00 93.12 84 PRO A CA 1
ATOM 673 C C . PRO A 1 84 ? -2.211 1.748 1.677 1.00 93.12 84 PRO A C 1
ATOM 675 O O . PRO A 1 84 ? -3.199 2.483 1.652 1.00 93.12 84 PRO A O 1
ATOM 678 N N . GLY A 1 85 ? -1.466 1.500 0.600 1.00 94.69 85 GLY A N 1
ATOM 679 C CA . GLY A 1 85 ? -1.693 2.054 -0.736 1.00 94.69 85 GLY A CA 1
ATOM 680 C C . GLY A 1 85 ? -0.989 3.382 -1.034 1.00 94.69 85 GLY A C 1
ATOM 681 O O . GLY A 1 85 ? -1.021 3.806 -2.190 1.00 94.69 85 GLY A O 1
ATOM 682 N N . ASP A 1 86 ? -0.347 4.031 -0.056 1.00 98.38 86 ASP A N 1
ATOM 683 C CA . ASP A 1 86 ? 0.528 5.177 -0.333 1.00 98.38 86 ASP A CA 1
ATOM 684 C C . ASP A 1 86 ? 1.710 4.739 -1.209 1.00 98.38 86 ASP A C 1
ATOM 686 O O . ASP A 1 86 ? 2.269 3.657 -1.023 1.00 98.38 86 ASP A O 1
ATOM 690 N N . VAL A 1 87 ? 2.133 5.597 -2.134 1.00 98.69 87 VAL A N 1
ATOM 691 C CA . VAL A 1 87 ? 3.338 5.375 -2.939 1.00 98.69 87 VAL A CA 1
ATOM 692 C C . VAL A 1 87 ? 4.492 6.114 -2.279 1.00 98.69 87 VAL A C 1
ATOM 694 O O . VAL A 1 87 ? 4.446 7.331 -2.102 1.00 98.69 87 VAL A O 1
ATOM 697 N N . VAL A 1 88 ? 5.519 5.369 -1.882 1.00 98.69 88 VAL A N 1
ATOM 698 C CA . VAL A 1 88 ? 6.596 5.827 -1.000 1.00 98.69 88 VAL A CA 1
ATOM 699 C C . VAL A 1 88 ? 7.902 5.856 -1.768 1.00 98.69 88 VAL A C 1
ATOM 701 O O . VAL A 1 88 ? 8.276 4.873 -2.399 1.00 98.69 88 VAL A O 1
ATOM 704 N N . PHE A 1 89 ? 8.616 6.972 -1.677 1.00 98.56 89 PHE A N 1
ATOM 705 C CA . PHE A 1 89 ? 9.914 7.174 -2.300 1.00 98.56 89 PHE A CA 1
ATOM 706 C C . PHE A 1 89 ? 11.037 7.062 -1.284 1.00 98.56 89 PHE A C 1
ATOM 708 O O . PHE A 1 89 ? 10.958 7.609 -0.179 1.00 98.56 89 PHE A O 1
ATOM 715 N N . PHE A 1 90 ? 12.129 6.442 -1.712 1.00 98.31 90 PHE A N 1
ATOM 716 C CA . PHE A 1 90 ? 13.280 6.176 -0.869 1.00 98.31 90 PHE A CA 1
ATOM 717 C C . PHE A 1 90 ? 14.577 6.736 -1.437 1.00 98.31 90 PHE A C 1
ATOM 719 O O . PHE A 1 90 ? 14.743 6.878 -2.652 1.00 98.31 90 PHE A O 1
ATOM 726 N N . ASN A 1 91 ? 15.513 6.991 -0.530 1.00 97.50 91 ASN A N 1
ATOM 727 C CA . ASN A 1 91 ? 16.925 7.157 -0.825 1.00 97.50 91 ASN A CA 1
ATOM 728 C C . ASN A 1 91 ? 17.748 6.444 0.247 1.00 97.50 91 ASN A C 1
ATOM 730 O O . ASN A 1 91 ? 17.634 6.757 1.431 1.00 97.50 91 ASN A O 1
ATOM 734 N N . PHE A 1 92 ? 18.570 5.488 -0.173 1.00 94.88 92 PHE A N 1
ATOM 735 C CA . PHE A 1 92 ? 19.367 4.657 0.731 1.00 94.88 92 PHE A CA 1
ATOM 736 C C . PHE A 1 92 ? 20.769 5.215 0.991 1.00 94.88 92 PHE A C 1
ATOM 738 O O . PHE A 1 92 ? 21.399 4.825 1.969 1.00 94.88 92 PHE A O 1
ATOM 745 N N . ASN A 1 93 ? 21.208 6.178 0.175 1.00 92.00 93 ASN A N 1
ATOM 746 C CA . ASN A 1 93 ? 22.528 6.809 0.246 1.00 92.00 93 ASN A CA 1
ATOM 747 C C . ASN A 1 93 ? 22.499 8.167 0.974 1.00 92.00 93 ASN A C 1
ATOM 749 O O . ASN A 1 93 ? 23.516 8.848 1.055 1.00 92.00 93 ASN A O 1
ATOM 753 N N . GLY A 1 94 ? 21.339 8.571 1.501 1.00 84.50 94 GLY A N 1
ATOM 754 C CA . GLY A 1 94 ? 21.131 9.885 2.109 1.00 84.50 94 GLY A CA 1
ATOM 755 C C . GLY A 1 94 ? 20.721 10.969 1.102 1.00 84.50 94 GLY A C 1
ATOM 756 O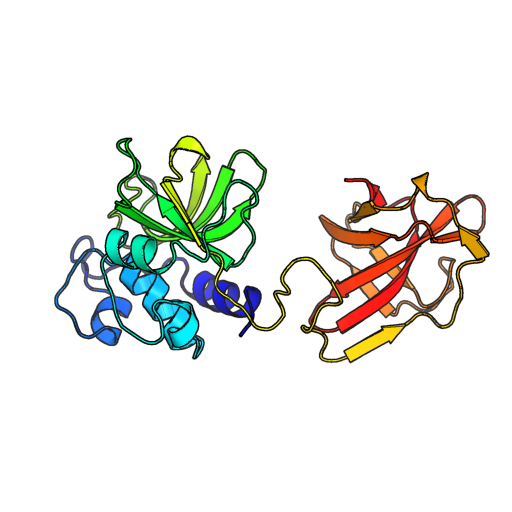 O . GLY A 1 94 ? 20.769 10.789 -0.114 1.00 84.50 94 GLY A O 1
ATOM 757 N N . GLY A 1 95 ? 20.265 12.111 1.621 1.00 90.75 95 GLY A N 1
ATOM 758 C CA . GLY A 1 95 ? 19.716 13.210 0.818 1.00 90.75 95 GLY A CA 1
ATOM 759 C C . GLY A 1 95 ? 18.214 13.080 0.529 1.00 90.75 95 GLY A C 1
ATOM 760 O O . GLY A 1 95 ? 17.515 12.269 1.129 1.00 90.75 95 GLY A O 1
ATOM 761 N N . SER A 1 96 ? 17.697 13.926 -0.369 1.00 90.12 96 SER A N 1
ATOM 762 C CA . SER A 1 96 ? 16.250 14.094 -0.611 1.00 90.12 96 SER A CA 1
ATOM 763 C C . SER A 1 96 ? 15.767 13.630 -1.994 1.00 90.12 96 SER A C 1
ATOM 765 O O . SER A 1 96 ? 14.554 13.615 -2.254 1.00 90.12 96 SER A O 1
ATOM 767 N N . ASN A 1 97 ? 16.691 13.250 -2.886 1.00 93.69 97 ASN A N 1
ATOM 768 C CA . ASN A 1 97 ? 16.358 12.745 -4.219 1.00 93.69 97 ASN A CA 1
ATOM 769 C C . ASN A 1 97 ? 15.693 11.364 -4.130 1.00 93.69 97 ASN A C 1
ATOM 771 O O . ASN A 1 97 ? 16.148 10.526 -3.360 1.00 93.69 97 ASN A O 1
ATOM 775 N N . ALA A 1 98 ? 14.648 11.114 -4.920 1.00 97.00 98 ALA A N 1
ATOM 776 C CA . ALA A 1 98 ? 13.963 9.822 -4.947 1.00 97.00 98 ALA A CA 1
ATOM 777 C C . ALA A 1 98 ? 14.728 8.825 -5.828 1.00 97.00 98 ALA A C 1
ATOM 779 O O . ALA A 1 98 ? 14.665 8.915 -7.049 1.00 97.00 98 ALA A O 1
ATOM 780 N N . ALA A 1 99 ? 15.431 7.877 -5.211 1.00 96.81 99 ALA A N 1
ATOM 781 C CA . ALA A 1 99 ? 16.192 6.839 -5.908 1.00 96.81 99 ALA A CA 1
ATOM 782 C C . ALA A 1 99 ? 15.376 5.556 -6.145 1.00 96.81 99 ALA A C 1
ATOM 784 O O . ALA A 1 99 ? 15.644 4.817 -7.085 1.00 96.81 99 ALA A O 1
ATOM 785 N N . HIS A 1 100 ? 14.373 5.292 -5.308 1.00 98.25 100 HIS A N 1
ATOM 786 C CA . HIS A 1 100 ? 13.553 4.083 -5.373 1.00 98.25 100 HIS A CA 1
ATOM 787 C C . HIS A 1 100 ? 12.107 4.378 -4.966 1.00 98.25 100 HIS A C 1
ATOM 789 O O . HIS A 1 100 ? 11.840 5.410 -4.342 1.00 98.25 100 HIS A O 1
ATOM 795 N N . VAL A 1 101 ? 11.176 3.492 -5.318 1.00 98.75 101 VAL A N 1
ATOM 796 C CA . VAL A 1 101 ? 9.750 3.642 -5.013 1.00 98.75 101 VAL A CA 1
ATOM 797 C C . VAL A 1 101 ? 9.092 2.289 -4.743 1.00 98.75 101 VAL A C 1
ATOM 799 O O . VAL A 1 101 ? 9.412 1.303 -5.401 1.00 98.75 101 VAL A O 1
ATOM 802 N N . GLY A 1 102 ? 8.158 2.262 -3.794 1.00 98.56 102 GLY A N 1
ATOM 803 C CA . GLY A 1 102 ? 7.351 1.090 -3.457 1.00 98.56 102 GLY A CA 1
ATOM 804 C C . GLY A 1 102 ? 5.954 1.479 -2.973 1.00 98.56 102 GLY A C 1
ATOM 805 O O . GLY A 1 102 ? 5.676 2.652 -2.712 1.00 98.56 102 GLY A O 1
ATOM 806 N N . ILE A 1 103 ? 5.066 0.495 -2.854 1.00 98.81 103 ILE A N 1
ATOM 807 C CA . ILE A 1 103 ? 3.682 0.690 -2.400 1.00 98.81 103 ILE A CA 1
ATOM 808 C C . ILE A 1 103 ? 3.590 0.283 -0.929 1.00 98.81 103 ILE A C 1
ATOM 810 O O . ILE A 1 103 ? 3.914 -0.852 -0.586 1.00 98.81 103 ILE A O 1
ATOM 814 N N . CYS A 1 104 ? 3.162 1.197 -0.060 1.00 98.31 104 CYS A N 1
ATOM 815 C CA . CYS A 1 104 ? 3.015 0.976 1.377 1.00 98.31 104 CYS A CA 1
ATOM 816 C C . CYS A 1 104 ? 1.985 -0.119 1.662 1.00 98.31 104 CYS A C 1
ATOM 818 O O . CYS A 1 104 ? 0.826 0.002 1.277 1.00 98.31 104 CYS A O 1
ATOM 820 N N . GLU A 1 105 ? 2.394 -1.163 2.373 1.00 86.56 105 GLU A N 1
ATOM 821 C CA . GLU A 1 105 ? 1.523 -2.212 2.897 1.00 86.56 105 GLU A CA 1
ATOM 822 C C . GLU A 1 105 ? 1.209 -1.989 4.384 1.00 86.56 105 GLU A C 1
ATOM 824 O O . GLU A 1 105 ? 0.088 -2.252 4.817 1.00 86.56 105 GLU A O 1
ATOM 829 N N . SER A 1 106 ? 2.171 -1.488 5.169 1.00 87.38 106 SER A N 1
ATOM 830 C CA . SER A 1 106 ? 1.970 -1.150 6.583 1.00 87.38 106 SER A CA 1
ATOM 831 C C . SER A 1 106 ? 2.979 -0.122 7.101 1.00 87.38 106 SER A C 1
ATOM 833 O O . SER A 1 106 ? 4.074 0.040 6.559 1.00 87.38 106 SER A O 1
ATOM 835 N N . TRP A 1 107 ? 2.605 0.564 8.181 1.00 88.25 107 TRP A N 1
ATOM 836 C CA . TRP A 1 107 ? 3.413 1.570 8.865 1.00 88.25 107 TRP A CA 1
ATOM 837 C C . TRP A 1 107 ? 3.216 1.443 10.376 1.00 88.25 107 TRP A C 1
ATOM 839 O O . TRP A 1 107 ? 2.079 1.442 10.845 1.00 88.25 107 TRP A O 1
ATOM 849 N N . ASP A 1 108 ? 4.313 1.324 11.127 1.00 81.19 108 ASP A N 1
ATOM 850 C CA . ASP A 1 108 ? 4.289 1.178 12.594 1.00 81.19 108 ASP A CA 1
ATOM 851 C C . ASP A 1 108 ? 4.752 2.444 13.349 1.00 81.19 108 ASP A C 1
ATOM 853 O O . ASP A 1 108 ? 4.866 2.434 14.571 1.00 81.19 108 ASP A O 1
ATOM 857 N N . GLY A 1 109 ? 5.011 3.544 12.632 1.00 86.56 109 GLY A N 1
ATOM 858 C CA . GLY A 1 109 ? 5.554 4.790 13.191 1.00 86.56 109 GLY A CA 1
ATOM 859 C C . GLY A 1 109 ? 7.079 4.914 13.084 1.00 86.56 109 GLY A C 1
ATOM 860 O O . GLY A 1 109 ? 7.604 6.031 13.065 1.00 86.56 109 GLY A O 1
ATOM 861 N N . ALA A 1 110 ? 7.795 3.796 12.938 1.00 87.88 110 ALA A N 1
ATOM 862 C CA . ALA A 1 110 ? 9.254 3.758 12.824 1.00 87.88 110 ALA A CA 1
ATOM 863 C C . ALA A 1 110 ? 9.735 3.077 11.533 1.00 87.88 110 ALA A C 1
ATOM 865 O O . ALA A 1 110 ? 10.723 3.508 10.925 1.00 87.88 110 ALA A O 1
ATOM 866 N N . TYR A 1 111 ? 9.023 2.046 11.094 1.00 92.31 111 TYR A N 1
ATOM 867 C CA . TYR A 1 111 ? 9.313 1.235 9.928 1.00 92.31 111 TYR A CA 1
ATOM 868 C C . TYR A 1 111 ? 8.115 1.180 8.994 1.00 92.31 111 TYR A C 1
ATOM 870 O O . TYR A 1 111 ? 6.968 0.991 9.406 1.00 92.31 111 TYR A O 1
ATOM 878 N N . ILE A 1 112 ? 8.418 1.305 7.707 1.00 96.81 112 ILE A N 1
ATOM 879 C CA . ILE A 1 112 ? 7.457 1.119 6.631 1.00 96.81 112 ILE A CA 1
ATOM 880 C C . ILE A 1 112 ? 7.693 -0.231 5.978 1.00 96.81 112 ILE A C 1
ATOM 882 O O . ILE A 1 112 ? 8.837 -0.594 5.698 1.00 96.81 112 ILE A O 1
ATOM 886 N N . THR A 1 113 ? 6.615 -0.971 5.752 1.00 96.50 113 THR A N 1
ATOM 887 C CA . THR A 1 113 ? 6.631 -2.176 4.927 1.00 96.50 113 THR A CA 1
ATOM 888 C C . THR A 1 113 ? 6.036 -1.828 3.577 1.00 96.50 113 THR A C 1
ATOM 890 O O . THR A 1 113 ? 4.913 -1.331 3.516 1.00 96.50 113 THR A O 1
ATOM 893 N N . THR A 1 114 ? 6.776 -2.078 2.505 1.00 98.62 114 THR A N 1
ATOM 894 C CA . THR A 1 114 ? 6.350 -1.851 1.124 1.00 98.62 114 THR A CA 1
ATOM 895 C C . THR A 1 114 ? 6.382 -3.135 0.309 1.00 98.62 114 THR A C 1
ATOM 897 O O . THR A 1 114 ? 6.998 -4.124 0.711 1.00 98.62 114 THR A O 1
ATOM 900 N N . ILE A 1 115 ? 5.700 -3.104 -0.834 1.00 98.56 115 ILE A N 1
ATOM 901 C CA . ILE A 1 115 ? 5.928 -4.018 -1.949 1.00 98.56 115 ILE A CA 1
ATOM 902 C C . ILE A 1 115 ? 6.561 -3.213 -3.080 1.00 98.56 115 ILE A C 1
ATOM 904 O O . ILE A 1 115 ? 6.024 -2.187 -3.509 1.00 98.56 115 ILE A O 1
ATOM 908 N N . ASP A 1 116 ? 7.711 -3.680 -3.539 1.00 97.69 116 ASP A N 1
ATOM 909 C CA . ASP A 1 116 ? 8.626 -2.941 -4.396 1.00 97.69 116 ASP A CA 1
ATOM 910 C C . ASP A 1 116 ? 9.050 -3.824 -5.557 1.00 97.69 116 ASP A C 1
ATOM 912 O O . ASP A 1 116 ? 9.281 -5.016 -5.361 1.00 97.69 116 ASP A O 1
ATOM 916 N N . GLY A 1 117 ? 9.231 -3.229 -6.732 1.00 97.75 117 GLY A N 1
ATOM 917 C CA . GLY A 1 117 ? 9.935 -3.860 -7.840 1.00 97.75 117 GLY A CA 1
ATOM 918 C C . GLY A 1 117 ? 11.416 -3.497 -7.828 1.00 97.75 117 GLY A C 1
ATOM 919 O O . GLY A 1 117 ? 11.808 -2.474 -7.274 1.00 97.75 117 GLY A O 1
ATOM 920 N N . ASN A 1 118 ? 12.232 -4.294 -8.505 1.00 96.75 118 ASN A N 1
ATOM 921 C CA . ASN A 1 118 ? 13.666 -4.088 -8.670 1.00 96.75 118 ASN A CA 1
ATOM 922 C C . ASN A 1 118 ? 14.462 -3.985 -7.356 1.00 96.75 118 ASN A C 1
ATOM 924 O O . ASN A 1 118 ? 15.305 -3.105 -7.184 1.00 96.75 118 ASN A O 1
ATOM 928 N N . THR A 1 119 ? 14.207 -4.879 -6.406 1.00 94.56 119 THR A N 1
ATOM 929 C CA . THR A 1 119 ? 14.914 -4.921 -5.117 1.00 94.56 119 THR A CA 1
ATOM 930 C C . THR A 1 119 ? 15.364 -6.347 -4.781 1.00 94.56 119 THR A C 1
ATOM 932 O O . THR A 1 119 ? 14.920 -7.307 -5.406 1.00 94.56 119 THR A O 1
ATOM 935 N N . ALA A 1 120 ? 16.280 -6.486 -3.826 1.00 91.12 120 ALA A N 1
ATOM 936 C CA . ALA A 1 120 ? 16.838 -7.748 -3.340 1.00 91.12 120 ALA A CA 1
ATOM 937 C C . ALA A 1 120 ? 17.193 -7.634 -1.849 1.00 91.12 120 ALA A C 1
ATOM 939 O O . ALA A 1 120 ? 17.364 -6.522 -1.342 1.00 91.12 120 ALA A O 1
ATOM 940 N N . PRO A 1 121 ? 17.386 -8.759 -1.128 1.00 87.38 121 PRO A N 1
ATOM 941 C CA . PRO A 1 121 ? 17.850 -8.736 0.260 1.00 87.38 121 PRO A CA 1
ATOM 942 C C . PRO A 1 121 ? 19.105 -7.889 0.489 1.00 87.38 121 PRO A C 1
ATOM 944 O O . PRO A 1 121 ? 19.185 -7.201 1.501 1.00 87.38 121 PRO A O 1
ATOM 947 N N . ASN A 1 122 ? 20.039 -7.928 -0.462 1.00 88.25 122 ASN A N 1
ATOM 948 C CA . ASN A 1 122 ? 21.336 -7.257 -0.433 1.00 88.25 122 ASN A CA 1
ATOM 949 C C . ASN A 1 122 ? 21.418 -6.015 -1.342 1.00 88.25 122 ASN A C 1
ATOM 951 O O . ASN A 1 122 ? 22.480 -5.405 -1.426 1.00 88.25 122 ASN A O 1
ATOM 955 N N . ASN A 1 123 ? 20.337 -5.635 -2.032 1.00 88.69 123 ASN A N 1
ATOM 956 C CA . ASN A 1 123 ? 20.315 -4.449 -2.887 1.00 88.69 123 ASN A CA 1
ATOM 957 C C . ASN A 1 123 ? 18.929 -3.802 -2.878 1.00 88.69 123 ASN A C 1
ATOM 959 O O . ASN A 1 123 ? 17.988 -4.287 -3.503 1.00 88.69 123 ASN A O 1
ATOM 963 N N . GLU A 1 124 ? 18.818 -2.672 -2.187 1.00 88.56 124 GLU A N 1
ATOM 964 C CA . GLU A 1 124 ? 17.532 -2.024 -1.957 1.00 88.56 124 GLU A CA 1
ATOM 965 C C . GLU A 1 124 ? 16.929 -1.368 -3.205 1.00 88.56 124 GLU A C 1
ATOM 967 O O . GLU A 1 124 ? 15.709 -1.231 -3.255 1.00 88.56 124 GLU A O 1
ATOM 972 N N . ALA A 1 125 ? 17.742 -0.974 -4.194 1.00 81.06 125 ALA A N 1
ATOM 973 C CA . ALA A 1 125 ? 17.304 -0.122 -5.306 1.00 81.06 125 ALA A CA 1
ATOM 974 C C . ALA A 1 125 ? 17.451 -0.736 -6.708 1.00 81.06 125 ALA A C 1
ATOM 976 O O . ALA A 1 125 ? 16.915 -0.164 -7.659 1.00 81.06 125 ALA A O 1
ATOM 977 N N . ASN A 1 126 ? 18.183 -1.847 -6.849 1.00 82.75 126 ASN A N 1
ATOM 978 C CA . ASN A 1 126 ? 18.426 -2.496 -8.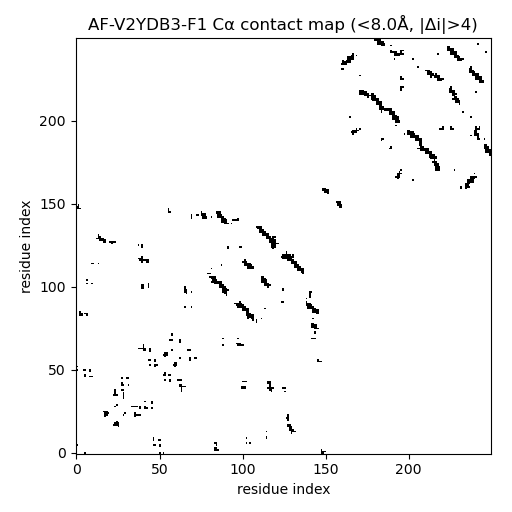139 1.00 82.75 126 ASN A CA 1
ATOM 979 C C . ASN A 1 126 ? 18.701 -4.002 -7.997 1.00 82.75 126 ASN A C 1
ATOM 981 O O . ASN A 1 126 ? 19.742 -4.503 -8.415 1.00 82.75 126 ASN A O 1
ATOM 985 N N . GLY A 1 127 ? 17.818 -4.706 -7.294 1.00 83.31 127 GLY A N 1
ATOM 986 C CA . GLY A 1 127 ? 18.007 -6.119 -6.957 1.00 83.31 127 GLY A CA 1
ATOM 987 C C . GLY A 1 127 ? 17.274 -7.120 -7.854 1.00 83.31 127 GLY A C 1
ATOM 988 O O . GLY A 1 127 ? 17.377 -8.323 -7.629 1.00 83.31 127 GLY A O 1
ATOM 989 N N . GLY A 1 128 ? 16.522 -6.647 -8.850 1.00 93.56 128 GLY A N 1
ATOM 990 C CA . GLY A 1 128 ? 15.935 -7.507 -9.875 1.00 93.56 128 GLY A CA 1
ATOM 991 C C . GLY A 1 128 ? 14.793 -8.423 -9.433 1.00 93.56 128 GLY A C 1
ATOM 992 O O . GLY A 1 128 ? 14.453 -9.349 -10.170 1.00 93.56 128 GLY A O 1
ATOM 993 N N . ALA A 1 129 ? 14.151 -8.173 -8.286 1.00 97.50 129 ALA A N 1
ATOM 994 C CA . ALA A 1 129 ? 12.955 -8.901 -7.861 1.00 97.50 129 ALA A CA 1
ATOM 995 C C . ALA A 1 129 ? 11.840 -7.988 -7.333 1.00 97.50 129 ALA A C 1
ATOM 997 O O . ALA A 1 129 ? 12.090 -6.874 -6.868 1.00 97.50 129 ALA A O 1
ATOM 998 N N . VAL A 1 130 ? 10.603 -8.491 -7.373 1.00 98.50 130 VAL A N 1
ATOM 999 C CA . VAL A 1 130 ? 9.492 -7.950 -6.591 1.00 98.50 130 VAL A CA 1
ATOM 1000 C C . VAL A 1 130 ? 9.550 -8.544 -5.193 1.00 98.50 130 VAL A C 1
ATOM 1002 O O . VAL A 1 130 ? 9.501 -9.767 -5.026 1.00 98.50 130 VAL A O 1
ATOM 1005 N N . MET A 1 131 ? 9.629 -7.697 -4.172 1.00 98.06 131 MET A N 1
ATOM 1006 C CA . MET A 1 131 ? 9.719 -8.148 -2.787 1.00 98.06 131 MET A CA 1
ATOM 1007 C C . MET A 1 131 ? 8.881 -7.300 -1.849 1.00 98.06 131 MET A C 1
ATOM 1009 O O . MET A 1 131 ? 8.657 -6.115 -2.073 1.00 98.06 131 MET A O 1
ATOM 1013 N N . ARG A 1 132 ? 8.511 -7.916 -0.727 1.00 98.00 132 ARG A N 1
ATOM 1014 C CA . ARG A 1 132 ? 8.087 -7.196 0.465 1.00 98.00 132 ARG A CA 1
ATOM 1015 C C . ARG A 1 132 ? 9.325 -6.728 1.225 1.00 98.00 132 ARG A C 1
ATOM 1017 O O . ARG A 1 132 ? 10.170 -7.554 1.576 1.00 98.00 132 ARG A O 1
ATOM 1024 N N . ARG A 1 133 ? 9.440 -5.428 1.491 1.00 97.06 133 ARG A N 1
ATOM 1025 C CA . ARG A 1 133 ? 10.603 -4.821 2.157 1.00 97.06 133 ARG A CA 1
ATOM 1026 C C . ARG A 1 133 ? 10.167 -4.020 3.371 1.00 97.06 133 ARG A C 1
ATOM 1028 O O . ARG A 1 133 ? 9.228 -3.241 3.285 1.00 97.06 133 ARG A O 1
ATOM 1035 N N . ARG A 1 134 ? 10.866 -4.180 4.497 1.00 95.88 134 ARG A N 1
ATOM 1036 C CA . ARG A 1 134 ? 10.665 -3.375 5.711 1.00 95.88 134 ARG A CA 1
ATOM 1037 C C . ARG A 1 134 ? 11.853 -2.440 5.896 1.00 95.88 134 ARG A C 1
ATOM 1039 O O . ARG A 1 134 ? 12.982 -2.911 5.994 1.00 95.88 134 ARG A O 1
ATOM 1046 N N . ARG A 1 135 ? 11.613 -1.127 5.950 1.00 96.12 135 ARG A N 1
ATOM 1047 C CA . ARG A 1 135 ? 12.671 -0.105 5.977 1.00 96.12 135 ARG A CA 1
ATOM 1048 C C . ARG A 1 135 ? 12.422 0.958 7.035 1.00 96.12 135 ARG A C 1
ATOM 1050 O O . ARG A 1 135 ? 11.283 1.325 7.306 1.00 96.12 135 ARG A O 1
ATOM 1057 N N . ALA A 1 136 ? 13.503 1.465 7.619 1.00 96.31 136 ALA A N 1
ATOM 1058 C CA . ALA A 1 136 ? 13.439 2.530 8.613 1.00 96.31 136 ALA A CA 1
ATOM 1059 C C . ALA A 1 136 ? 12.983 3.860 7.992 1.00 96.31 136 ALA A C 1
ATOM 1061 O O . ALA A 1 136 ? 13.367 4.197 6.868 1.00 96.31 136 ALA A O 1
ATOM 1062 N N . ARG A 1 137 ? 12.252 4.664 8.775 1.00 95.75 137 ARG A N 1
ATOM 1063 C CA . ARG A 1 137 ? 11.764 6.007 8.409 1.00 95.75 137 ARG A CA 1
ATOM 1064 C C . ARG A 1 137 ? 12.820 6.896 7.753 1.00 95.75 137 ARG A C 1
ATOM 1066 O O . ARG A 1 137 ? 12.486 7.659 6.854 1.00 95.75 137 ARG A O 1
ATOM 1073 N N . LYS A 1 138 ? 14.079 6.801 8.198 1.00 95.81 138 LYS A N 1
ATOM 1074 C CA . LYS A 1 138 ? 15.198 7.640 7.731 1.00 95.81 138 LYS A CA 1
ATOM 1075 C C . LYS A 1 138 ? 15.451 7.564 6.222 1.00 95.81 138 LYS A C 1
ATOM 1077 O O . LYS A 1 138 ? 16.022 8.493 5.670 1.00 95.81 138 LYS A O 1
ATOM 1082 N N . TYR A 1 139 ? 15.037 6.477 5.570 1.00 97.31 139 TYR A N 1
ATOM 1083 C CA . TYR A 1 139 ? 15.211 6.303 4.129 1.00 97.31 139 TYR A CA 1
ATOM 1084 C C . TYR A 1 139 ? 14.073 6.904 3.305 1.00 97.31 139 TYR A C 1
ATOM 1086 O O . TYR A 1 139 ? 14.200 7.002 2.088 1.00 97.31 139 TYR A O 1
ATOM 1094 N N . ILE A 1 140 ? 12.957 7.285 3.932 1.00 97.75 140 ILE A N 1
ATOM 1095 C CA . ILE A 1 140 ? 11.803 7.838 3.228 1.00 97.75 140 ILE A CA 1
ATOM 1096 C C . ILE A 1 140 ? 12.088 9.301 2.887 1.00 97.75 140 ILE A C 1
ATOM 1098 O O . ILE A 1 140 ? 12.243 10.138 3.774 1.00 97.75 140 ILE A O 1
ATOM 1102 N N . VAL A 1 141 ? 12.102 9.618 1.593 1.00 97.69 141 VAL A N 1
ATOM 1103 C CA . VAL A 1 141 ? 12.338 10.983 1.081 1.00 97.69 141 VAL A CA 1
ATOM 1104 C C . VAL A 1 141 ? 11.074 11.649 0.541 1.00 97.69 141 VAL A C 1
ATOM 1106 O O . VAL A 1 141 ? 11.107 12.790 0.070 1.00 97.69 141 VAL A O 1
ATOM 1109 N N . GLY A 1 142 ? 9.950 10.940 0.591 1.00 97.88 142 GLY A N 1
ATOM 1110 C CA . GLY A 1 142 ? 8.622 11.444 0.275 1.00 97.88 142 GLY A CA 1
ATOM 1111 C C . GLY A 1 142 ? 7.629 10.304 0.108 1.00 97.88 142 GLY A C 1
ATOM 1112 O O . GLY A 1 142 ? 8.015 9.154 -0.057 1.00 97.88 142 GLY A O 1
ATOM 1113 N N . ALA A 1 143 ? 6.349 10.634 0.110 1.00 98.38 143 ALA A N 1
ATOM 1114 C CA . ALA A 1 143 ? 5.290 9.736 -0.313 1.00 98.38 143 ALA A CA 1
ATOM 1115 C C . ALA A 1 143 ? 4.135 10.569 -0.861 1.00 98.38 143 ALA A C 1
ATOM 1117 O O . ALA A 1 143 ? 4.005 11.743 -0.500 1.00 98.38 143 ALA A O 1
ATOM 1118 N N . TYR A 1 144 ? 3.293 9.964 -1.688 1.00 98.19 144 TYR A N 1
ATOM 1119 C CA . TYR A 1 144 ? 1.992 10.527 -2.015 1.00 98.19 144 TYR A CA 1
ATOM 1120 C C . TYR A 1 144 ? 0.887 9.522 -1.742 1.00 98.19 144 TYR A C 1
ATOM 1122 O O . TYR A 1 144 ? 1.099 8.308 -1.793 1.00 98.19 144 TYR A O 1
ATOM 1130 N N . ARG A 1 145 ? -0.294 10.059 -1.450 1.00 96.38 145 ARG A N 1
ATOM 1131 C CA . ARG A 1 145 ? -1.514 9.280 -1.302 1.00 96.38 145 ARG A CA 1
ATOM 1132 C C . ARG A 1 145 ? -2.342 9.432 -2.572 1.00 96.38 145 ARG A C 1
ATOM 1134 O O . ARG A 1 145 ? -2.850 10.530 -2.808 1.00 96.38 145 ARG A O 1
ATOM 1141 N N . PRO A 1 146 ? -2.442 8.384 -3.406 1.00 95.19 146 PRO A N 1
ATOM 1142 C CA . PRO A 1 146 ? -3.326 8.417 -4.557 1.00 95.19 146 PRO A CA 1
ATOM 1143 C C . PRO A 1 146 ? -4.766 8.656 -4.102 1.00 95.19 146 PRO A C 1
ATOM 1145 O O . PRO A 1 146 ? -5.179 8.140 -3.065 1.00 95.19 146 PRO A O 1
ATOM 1148 N N . ASP A 1 147 ? -5.526 9.420 -4.882 1.00 89.88 147 ASP A N 1
ATOM 1149 C CA . ASP A 1 147 ? -6.922 9.750 -4.576 1.00 89.88 147 ASP A CA 1
ATOM 1150 C C . ASP A 1 147 ? -7.842 8.556 -4.881 1.00 89.88 147 ASP A C 1
ATOM 1152 O O . ASP A 1 147 ? -8.568 8.504 -5.875 1.00 89.88 147 ASP A O 1
ATOM 1156 N N . TYR A 1 148 ? -7.712 7.505 -4.074 1.00 82.50 148 TYR A N 1
ATOM 1157 C CA . TYR A 1 148 ? -8.527 6.309 -4.201 1.00 82.50 148 TYR A CA 1
ATOM 1158 C C . TYR A 1 148 ? -9.996 6.650 -3.935 1.00 82.50 148 TYR A C 1
ATOM 1160 O O . TYR A 1 148 ? -10.325 7.341 -2.973 1.00 82.50 148 TYR A O 1
ATOM 1168 N N . GLN A 1 149 ? -10.902 6.092 -4.739 1.00 56.16 149 GLN A N 1
ATOM 1169 C CA . GLN A 1 149 ? -12.337 6.169 -4.465 1.00 56.16 149 GLN A CA 1
ATOM 1170 C C . GLN A 1 149 ? -12.595 5.608 -3.058 1.00 56.16 149 GLN A C 1
ATOM 1172 O O . GLN A 1 149 ? -12.242 4.463 -2.767 1.00 56.16 149 GLN A O 1
ATOM 1177 N N . GLY A 1 150 ? -13.151 6.449 -2.184 1.00 43.97 150 GLY A N 1
ATOM 1178 C CA . GLY A 1 150 ? -13.371 6.141 -0.770 1.00 43.97 150 GLY A CA 1
ATOM 1179 C C . GLY A 1 150 ? -12.337 6.702 0.206 1.00 43.97 150 GLY A C 1
ATOM 1180 O O . GLY A 1 150 ? -12.514 6.538 1.413 1.00 43.97 150 GLY A O 1
ATOM 1181 N N . GLN A 1 151 ? -11.306 7.407 -0.269 1.00 37.53 151 GLN A N 1
ATOM 1182 C CA . GLN A 1 151 ? -10.473 8.266 0.570 1.00 37.53 151 GLN A CA 1
ATOM 1183 C C . GLN A 1 151 ? -11.050 9.680 0.600 1.00 37.53 151 GLN A C 1
ATOM 1185 O O . GLN A 1 151 ? -10.843 10.487 -0.294 1.00 37.53 151 GLN A O 1
ATOM 1190 N N . ILE A 1 152 ? -11.801 9.982 1.653 1.00 31.05 152 ILE A N 1
ATOM 1191 C CA . ILE A 1 152 ? -12.281 11.340 1.902 1.00 31.05 152 ILE A CA 1
ATOM 1192 C C . ILE A 1 152 ? -11.147 12.124 2.583 1.00 31.05 152 ILE A C 1
ATOM 1194 O O . ILE A 1 152 ? -10.501 11.619 3.510 1.00 31.05 152 ILE A O 1
ATOM 1198 N N . LYS A 1 153 ? -10.916 13.368 2.132 1.00 30.75 153 LYS A N 1
ATOM 1199 C CA . LYS A 1 153 ? -10.322 14.445 2.950 1.00 30.75 153 LYS A CA 1
ATOM 1200 C C . LYS A 1 153 ? -11.001 14.459 4.336 1.00 30.75 153 LYS A C 1
ATOM 1202 O O . LYS A 1 153 ? -12.147 14.035 4.433 1.00 30.75 153 LYS A O 1
ATOM 1207 N N . PRO A 1 154 ? -10.339 14.898 5.416 1.00 37.06 154 PRO A N 1
ATOM 1208 C CA . PRO A 1 154 ? -10.958 14.917 6.739 1.00 37.06 154 PRO A CA 1
ATOM 1209 C C . PRO A 1 154 ? -12.125 15.917 6.757 1.00 37.06 154 PRO A C 1
ATOM 1211 O O . PRO A 1 154 ? -11.900 17.107 6.916 1.00 37.06 154 PRO A O 1
ATOM 1214 N N . ASP A 1 155 ? -13.326 15.438 6.428 1.00 35.50 155 ASP A N 1
ATOM 1215 C CA . ASP A 1 155 ? -14.599 15.619 7.128 1.00 35.50 155 ASP A CA 1
ATOM 1216 C C . ASP A 1 155 ? -15.748 14.984 6.296 1.00 35.50 155 ASP A C 1
ATOM 1218 O O . ASP A 1 155 ? -15.877 15.227 5.098 1.00 35.50 155 ASP A O 1
ATOM 1222 N N . VAL A 1 156 ? -16.599 14.181 6.966 1.00 36.25 156 VAL A N 1
ATOM 1223 C CA . VAL A 1 156 ? -17.851 13.497 6.506 1.00 36.25 156 VAL A CA 1
ATOM 1224 C C . VAL A 1 156 ? -17.660 12.231 5.593 1.00 36.25 156 VAL A C 1
ATOM 1226 O O . VAL A 1 156 ? -16.562 12.017 5.104 1.00 36.25 156 VAL A O 1
ATOM 1229 N N . PRO A 1 157 ? -18.591 11.237 5.502 1.00 41.88 157 PRO A N 1
ATOM 1230 C CA . PRO A 1 157 ? -18.372 9.810 5.809 1.00 41.88 157 PRO A CA 1
ATOM 1231 C C . PRO A 1 157 ? -18.077 8.884 4.602 1.00 41.88 157 PRO A C 1
ATOM 1233 O O . PRO A 1 157 ? -18.634 9.023 3.518 1.00 41.88 157 PRO A O 1
ATOM 1236 N N . ALA A 1 158 ? -17.226 7.879 4.848 1.00 37.78 158 ALA A N 1
ATOM 1237 C CA . ALA A 1 158 ? -16.559 6.977 3.897 1.00 37.78 158 ALA A CA 1
ATOM 1238 C C . ALA A 1 158 ? -17.445 6.286 2.833 1.00 37.78 158 ALA A C 1
ATOM 1240 O O . ALA A 1 158 ? -18.328 5.497 3.164 1.00 37.78 158 ALA A O 1
ATOM 1241 N N . SER A 1 159 ? -17.101 6.467 1.550 1.00 39.59 159 SER A N 1
ATOM 1242 C CA . SER A 1 159 ? -17.636 5.692 0.416 1.00 39.59 159 SER A CA 1
ATOM 1243 C C . SER A 1 159 ? -16.669 4.586 -0.020 1.00 39.59 159 SER A C 1
ATOM 1245 O O . SER A 1 159 ? -15.912 4.726 -0.970 1.00 39.59 159 SER A O 1
ATOM 1247 N N . GLY A 1 160 ? -16.711 3.473 0.708 1.00 44.41 160 GLY A N 1
ATOM 1248 C CA . GLY A 1 160 ? -16.215 2.147 0.303 1.00 44.41 160 GLY A CA 1
ATOM 1249 C C . GLY A 1 160 ? -17.197 1.049 0.733 1.00 44.41 160 GLY A C 1
ATOM 1250 O O . GLY A 1 160 ? -16.806 -0.084 0.994 1.00 44.41 160 GLY A O 1
ATOM 1251 N N . VAL A 1 161 ? -18.461 1.440 0.906 1.00 45.22 161 VAL A N 1
ATOM 1252 C CA . VAL A 1 161 ? -19.549 0.647 1.467 1.00 45.22 161 VAL A CA 1
ATOM 1253 C C . VAL A 1 161 ? -20.425 0.223 0.302 1.00 45.22 161 VAL A C 1
ATOM 1255 O O . VAL A 1 161 ? -21.177 1.038 -0.222 1.00 45.22 161 VAL A O 1
ATOM 1258 N N . THR A 1 162 ? -20.311 -1.025 -0.138 1.00 47.19 162 THR A N 1
ATOM 1259 C CA . THR A 1 162 ? -21.277 -1.578 -1.100 1.00 47.19 162 THR A CA 1
ATOM 1260 C C . THR A 1 162 ? -22.575 -1.981 -0.399 1.00 47.19 162 THR A C 1
ATOM 1262 O O . THR A 1 162 ? -23.609 -2.103 -1.043 1.00 47.19 162 THR A O 1
ATOM 1265 N N . GLU A 1 163 ? -22.527 -2.163 0.926 1.00 71.81 163 GLU A N 1
ATOM 1266 C CA . GLU A 1 163 ? -23.654 -2.562 1.768 1.00 71.81 163 GLU A CA 1
ATOM 1267 C C . GLU A 1 163 ? -23.420 -2.116 3.224 1.00 71.81 163 GLU A C 1
ATOM 1269 O O . GLU A 1 163 ? -22.295 -2.177 3.731 1.00 71.81 163 GLU A O 1
ATOM 1274 N N . GLU A 1 164 ? -24.469 -1.681 3.922 1.00 87.69 164 GLU A N 1
ATOM 1275 C CA . GLU A 1 164 ? -24.410 -1.337 5.344 1.00 87.69 164 GLU A CA 1
ATOM 1276 C C . GLU A 1 164 ? -25.268 -2.293 6.178 1.00 87.69 164 GLU A C 1
ATOM 1278 O O . GLU A 1 164 ? -26.446 -2.497 5.897 1.00 87.69 164 GLU A O 1
ATOM 1283 N N . LYS A 1 165 ? -24.687 -2.830 7.255 1.00 90.12 165 LYS A N 1
ATOM 1284 C CA . LYS A 1 165 ? -25.378 -3.666 8.241 1.00 90.12 165 LYS A CA 1
ATOM 1285 C C . LYS A 1 165 ? -25.333 -2.991 9.602 1.00 90.12 165 LYS A C 1
ATOM 1287 O O . LYS A 1 165 ? -24.268 -2.829 10.200 1.00 90.12 165 LYS A O 1
ATOM 1292 N N . LYS A 1 166 ? -26.503 -2.594 10.096 1.00 94.69 166 LYS A N 1
ATOM 1293 C CA . LYS A 1 166 ? -26.660 -2.003 11.426 1.00 94.69 166 LYS A CA 1
ATOM 1294 C C . LYS A 1 166 ? -27.274 -3.007 12.388 1.00 94.69 166 LYS A C 1
ATOM 1296 O O . LYS A 1 166 ? -28.153 -3.783 12.026 1.00 94.69 166 LYS A O 1
ATOM 1301 N N . ALA A 1 167 ? -26.811 -2.959 13.627 1.00 93.19 167 ALA A N 1
ATOM 1302 C CA . ALA A 1 167 ? -27.445 -3.630 14.739 1.00 93.19 167 ALA A CA 1
ATOM 1303 C C . ALA A 1 167 ? -28.885 -3.131 14.911 1.00 93.19 167 ALA A C 1
ATOM 1305 O O . ALA A 1 167 ? -29.155 -1.939 14.791 1.00 93.19 167 ALA A O 1
ATOM 1306 N N . ALA A 1 168 ? -29.792 -4.056 15.222 1.00 90.12 168 ALA A N 1
ATOM 1307 C CA . ALA A 1 168 ? -31.163 -3.724 15.596 1.00 90.12 168 ALA A CA 1
ATOM 1308 C C . ALA A 1 168 ? -31.234 -3.160 17.026 1.00 90.12 168 ALA A C 1
ATOM 1310 O O . ALA A 1 168 ? -32.128 -2.388 17.358 1.00 90.12 168 ALA A O 1
ATOM 1311 N N . GLY A 1 169 ? -30.293 -3.558 17.887 1.00 86.31 169 GLY A N 1
ATOM 1312 C CA . GLY A 1 169 ? -30.163 -3.022 19.234 1.00 86.31 169 GLY A CA 1
ATOM 1313 C C . GLY A 1 169 ? -29.614 -1.597 19.243 1.00 86.31 169 GLY A C 1
ATOM 1314 O O . GLY A 1 169 ? -28.772 -1.235 18.424 1.00 86.31 169 GLY A O 1
ATOM 1315 N N . VAL A 1 170 ? -30.041 -0.821 20.234 1.00 91.06 170 VAL A N 1
ATOM 1316 C CA . VAL A 1 170 ? -29.551 0.536 20.502 1.00 91.06 170 VAL A CA 1
ATOM 1317 C C . VAL A 1 170 ? -28.664 0.548 21.742 1.00 91.06 170 VAL A C 1
ATOM 1319 O O . VAL A 1 170 ? -28.865 -0.239 22.671 1.00 91.06 170 VAL A O 1
ATOM 1322 N N . ALA A 1 171 ? -27.652 1.415 21.745 1.00 94.12 171 ALA A N 1
ATOM 1323 C CA . ALA A 1 171 ? -26.815 1.613 22.919 1.00 94.12 171 ALA A CA 1
ATOM 1324 C C . ALA A 1 171 ? -27.615 2.340 24.010 1.00 94.12 171 ALA A C 1
ATOM 1326 O O . ALA A 1 171 ? -28.351 3.278 23.713 1.00 94.12 171 ALA A O 1
ATOM 1327 N N . LYS A 1 172 ? -27.474 1.909 25.265 1.00 94.81 172 LYS A N 1
ATOM 1328 C CA . LYS A 1 172 ? -28.212 2.456 26.413 1.00 94.81 172 LYS A CA 1
ATOM 1329 C C . LYS A 1 172 ? -27.481 3.577 27.153 1.00 94.81 172 LYS A C 1
ATOM 1331 O O . LYS A 1 172 ? -28.102 4.255 27.961 1.00 94.81 172 LYS A O 1
ATOM 1336 N N . ALA A 1 173 ? -26.183 3.752 26.914 1.00 94.44 173 ALA A N 1
ATOM 1337 C CA . ALA A 1 173 ? -25.362 4.728 27.619 1.00 94.44 173 ALA A CA 1
ATOM 1338 C C . ALA A 1 173 ? -24.315 5.369 26.700 1.00 94.44 173 ALA A C 1
ATOM 1340 O O . ALA A 1 173 ? -23.937 4.807 25.666 1.00 94.44 173 ALA A O 1
ATOM 1341 N N . LEU A 1 174 ? -23.841 6.547 27.109 1.00 95.31 174 LEU A N 1
ATOM 1342 C CA . LEU A 1 174 ? -22.772 7.306 26.470 1.00 95.31 174 LEU A CA 1
ATOM 1343 C C . LEU A 1 174 ? -21.717 7.658 27.521 1.00 95.31 174 LEU A C 1
ATOM 1345 O O . LEU A 1 174 ? -22.024 8.316 28.510 1.00 95.31 174 LEU A O 1
ATOM 1349 N N . ASP A 1 175 ? -20.472 7.279 27.262 1.00 93.94 175 ASP A N 1
ATOM 1350 C CA . ASP A 1 175 ? -19.296 7.769 27.969 1.00 93.94 175 ASP A CA 1
ATOM 1351 C C . ASP A 1 175 ? -18.258 8.237 26.940 1.00 93.94 175 ASP A C 1
ATOM 1353 O O . ASP A 1 175 ? -17.691 7.450 26.176 1.00 93.94 175 ASP A O 1
ATOM 1357 N N . LYS A 1 176 ? -17.994 9.548 26.912 1.00 91.50 176 LYS A N 1
ATOM 1358 C CA . LYS A 1 176 ? -17.030 10.154 25.982 1.00 91.50 176 LYS A CA 1
ATOM 1359 C C . LYS A 1 176 ? -15.602 9.662 26.220 1.00 91.50 176 LYS A C 1
ATOM 1361 O O . LYS A 1 176 ? -14.810 9.668 25.279 1.00 91.50 176 LYS A O 1
ATOM 1366 N N . SER A 1 177 ? -15.276 9.191 27.424 1.00 93.62 177 SER A N 1
ATOM 1367 C CA . SER A 1 177 ? -13.978 8.580 27.722 1.00 93.62 177 SER A CA 1
ATOM 1368 C C . SER A 1 177 ? -13.754 7.292 26.917 1.00 93.62 177 SER A C 1
ATOM 1370 O O . SER A 1 177 ? -12.619 6.970 26.562 1.00 93.62 177 SER A O 1
ATOM 1372 N N . LEU A 1 178 ? -14.830 6.601 26.523 1.00 92.62 178 LEU A N 1
ATOM 1373 C CA . LEU A 1 178 ? -14.801 5.402 25.680 1.00 92.62 178 LEU A CA 1
ATOM 1374 C C . LEU A 1 178 ? -14.805 5.723 24.178 1.00 92.62 178 LEU A C 1
ATOM 1376 O O . LEU A 1 178 ? -14.707 4.818 23.348 1.00 92.62 178 LEU A O 1
ATOM 1380 N N . ALA A 1 179 ? -14.914 6.995 23.786 1.00 93.69 179 ALA A N 1
ATOM 1381 C CA . ALA A 1 179 ? -14.800 7.380 22.387 1.00 93.69 179 ALA A CA 1
ATOM 1382 C C . ALA A 1 179 ? -13.346 7.241 21.924 1.00 93.69 179 ALA A C 1
ATOM 1384 O O . ALA A 1 179 ? -12.410 7.682 22.596 1.00 93.69 179 ALA A O 1
ATOM 1385 N N . GLY A 1 180 ? -13.136 6.626 20.767 1.00 88.69 180 GLY A N 1
ATOM 1386 C CA . GLY A 1 180 ? -11.800 6.401 20.242 1.00 88.69 180 GLY A CA 1
ATOM 1387 C C . GLY A 1 180 ? -11.733 5.256 19.254 1.00 88.69 180 GLY A C 1
ATOM 1388 O O . GLY A 1 180 ? -12.736 4.648 18.877 1.00 88.69 180 GLY A O 1
ATOM 1389 N N . THR A 1 181 ? -10.516 4.986 18.811 1.00 92.38 181 THR A N 1
ATOM 1390 C CA . THR A 1 181 ? -10.234 3.832 17.970 1.00 92.38 181 THR A CA 1
ATOM 1391 C C . THR A 1 181 ? -9.790 2.685 18.865 1.00 92.38 181 THR A C 1
ATOM 1393 O O . THR A 1 181 ? -9.069 2.892 19.835 1.00 92.38 181 THR A O 1
ATOM 1396 N N . TYR A 1 182 ? -10.238 1.480 18.547 1.00 97.25 182 TYR A N 1
ATOM 1397 C CA . TYR A 1 182 ? -9.887 0.267 19.269 1.00 97.25 182 TYR A CA 1
ATOM 1398 C C . TYR A 1 182 ? -9.337 -0.769 18.300 1.00 97.25 182 TYR A C 1
ATOM 1400 O O . TYR A 1 182 ? -9.672 -0.761 17.116 1.00 97.25 182 TYR A O 1
ATOM 1408 N N . VAL A 1 183 ? -8.515 -1.675 18.814 1.00 90.25 183 VAL A N 1
ATOM 1409 C CA . VAL A 1 183 ? -7.972 -2.825 18.093 1.00 90.25 183 VAL A CA 1
ATOM 1410 C C . VAL A 1 183 ? -8.522 -4.106 18.707 1.00 90.25 183 VAL A C 1
ATOM 1412 O O . VAL A 1 183 ? -8.511 -4.268 19.927 1.00 90.25 183 VAL A O 1
ATOM 1415 N N . VAL A 1 184 ? -8.984 -5.029 17.861 1.00 93.31 184 VAL A N 1
ATOM 1416 C CA . VAL A 1 184 ? -9.430 -6.366 18.279 1.00 93.31 184 VAL A CA 1
ATOM 1417 C C . VAL A 1 184 ? -8.252 -7.182 18.811 1.00 93.31 184 VAL A C 1
ATOM 1419 O O . VAL A 1 184 ? -7.274 -7.401 18.094 1.00 93.31 184 VAL A O 1
ATOM 1422 N N . THR A 1 185 ? -8.358 -7.684 20.041 1.00 93.69 185 THR A N 1
ATOM 1423 C CA . THR A 1 185 ? -7.298 -8.467 20.702 1.00 93.69 185 THR A CA 1
ATOM 1424 C C . THR A 1 185 ? -7.547 -9.979 20.689 1.00 93.69 185 THR A C 1
ATOM 1426 O O . THR A 1 185 ? -6.589 -10.747 20.811 1.00 93.69 185 THR A O 1
ATOM 1429 N N . ALA A 1 186 ? -8.795 -10.419 20.483 1.00 88.44 186 ALA A N 1
ATOM 1430 C CA . ALA A 1 186 ? -9.183 -11.832 20.484 1.00 88.44 186 ALA A CA 1
ATOM 1431 C C . ALA A 1 186 ? -8.479 -12.644 19.382 1.00 88.44 186 ALA A C 1
ATOM 1433 O O . ALA A 1 186 ? -8.584 -12.318 18.201 1.00 88.44 186 ALA A O 1
ATOM 1434 N N . GLY A 1 187 ? -7.805 -13.734 19.769 1.00 74.19 187 GLY A N 1
ATOM 1435 C CA . GLY A 1 187 ? -7.052 -14.608 18.857 1.00 74.19 187 GLY A CA 1
ATOM 1436 C C . GLY A 1 187 ? -7.905 -15.262 17.768 1.00 74.19 187 GLY A C 1
ATOM 1437 O O . GLY A 1 187 ? -7.507 -15.272 16.609 1.00 74.19 187 GLY A O 1
ATOM 1438 N N . SER A 1 188 ? -9.104 -15.726 18.123 1.00 84.56 188 SER A N 1
ATOM 1439 C CA . SER A 1 188 ? -10.078 -16.332 17.202 1.00 84.56 188 SER A CA 1
ATOM 1440 C C . SER A 1 188 ? -10.925 -15.309 16.431 1.00 84.56 188 SER A C 1
ATOM 1442 O O . SER A 1 188 ? -11.861 -15.685 15.730 1.00 84.56 188 SER A O 1
ATOM 1444 N N . GLY A 1 189 ? -10.630 -14.014 16.574 1.00 85.19 189 GLY A N 1
ATOM 1445 C CA . GLY A 1 189 ? -11.479 -12.930 16.095 1.00 85.19 189 GLY A CA 1
ATOM 1446 C C . GLY A 1 189 ? -12.626 -12.590 17.051 1.00 85.19 189 GLY A C 1
ATOM 1447 O O . GLY A 1 189 ? -12.919 -13.311 18.005 1.00 85.19 189 GLY A O 1
ATOM 1448 N N . LEU A 1 190 ? -13.252 -11.440 16.811 1.00 97.25 190 LEU A N 1
ATOM 1449 C CA . LEU A 1 190 ? -14.289 -10.857 17.656 1.00 97.25 190 LEU A CA 1
ATOM 1450 C C . LEU A 1 190 ? -15.574 -10.634 16.865 1.00 97.25 190 LEU A C 1
ATOM 1452 O O . LEU A 1 190 ? -15.571 -9.991 15.819 1.00 97.25 190 LEU A O 1
ATOM 1456 N N . HIS A 1 191 ? -16.688 -11.126 17.391 1.00 97.50 191 HIS A N 1
ATOM 1457 C CA . HIS A 1 191 ? -17.997 -10.910 16.787 1.00 97.50 191 HIS A CA 1
ATOM 1458 C C . HIS A 1 191 ? -18.450 -9.455 16.928 1.00 97.50 191 HIS A C 1
ATOM 1460 O O . HIS A 1 191 ? -18.508 -8.938 18.044 1.00 97.50 191 HIS A O 1
ATOM 1466 N N . ILE A 1 192 ? -18.876 -8.858 15.813 1.00 97.75 192 ILE A N 1
ATOM 1467 C CA . ILE A 1 192 ? -19.735 -7.672 15.814 1.00 97.75 192 ILE A CA 1
ATOM 1468 C C . ILE A 1 192 ? -21.192 -8.128 15.730 1.00 97.75 192 ILE A C 1
ATOM 1470 O O . ILE A 1 192 ? -21.596 -8.816 14.789 1.00 97.75 192 ILE A O 1
ATOM 1474 N N . ARG A 1 193 ? -21.974 -7.805 16.759 1.00 97.69 193 ARG A N 1
ATOM 1475 C CA . ARG A 1 193 ? -23.313 -8.361 16.986 1.00 97.69 193 ARG A CA 1
ATOM 1476 C C . ARG A 1 193 ? -24.419 -7.340 16.763 1.00 97.69 193 ARG A C 1
ATOM 1478 O O . ARG A 1 193 ? -24.208 -6.135 16.900 1.00 97.69 193 ARG A O 1
ATOM 1485 N N . SER A 1 194 ? -25.618 -7.842 16.471 1.00 95.94 194 SER A N 1
ATOM 1486 C CA . SER A 1 194 ? -26.829 -7.041 16.254 1.00 95.94 194 SER A CA 1
ATOM 1487 C C . SER A 1 194 ? -27.416 -6.421 17.531 1.00 95.94 194 SER A C 1
ATOM 1489 O O . SER A 1 194 ? -28.412 -5.705 17.464 1.00 95.94 194 SER A O 1
ATOM 1491 N N . GLY A 1 195 ? -26.809 -6.679 18.691 1.00 95.38 195 GLY A N 1
ATOM 1492 C CA . GLY A 1 195 ? -27.154 -6.108 19.989 1.00 95.38 195 GLY A CA 1
ATOM 1493 C C . GLY A 1 195 ? -26.068 -6.413 21.025 1.00 95.38 195 GLY A C 1
ATOM 1494 O O . GLY A 1 195 ? -25.200 -7.253 20.782 1.00 95.38 195 GLY A O 1
ATOM 1495 N N . ALA A 1 196 ? -26.136 -5.766 22.187 1.00 96.38 196 ALA A N 1
ATOM 1496 C CA . ALA A 1 196 ? -25.237 -6.041 23.304 1.00 96.38 196 ALA A CA 1
ATOM 1497 C C . ALA A 1 196 ? -25.517 -7.421 23.929 1.00 96.38 196 ALA A C 1
ATOM 1499 O O . ALA A 1 196 ? -26.666 -7.742 24.248 1.00 96.38 196 ALA A O 1
ATOM 1500 N N . GLY A 1 197 ? -24.467 -8.226 24.107 1.00 93.75 197 GLY A N 1
ATOM 1501 C CA . GLY A 1 197 ? -24.527 -9.553 24.723 1.00 93.75 197 GLY A CA 1
ATOM 1502 C C . GLY A 1 197 ? -24.129 -10.692 23.779 1.00 93.75 197 GLY A C 1
ATOM 1503 O O . GLY A 1 197 ? -24.376 -10.655 22.573 1.00 93.75 197 GLY A O 1
ATOM 1504 N N . ALA A 1 198 ? -23.538 -11.751 24.339 1.00 91.06 198 ALA A N 1
ATOM 1505 C CA . ALA A 1 198 ? -23.024 -12.888 23.571 1.00 91.06 198 ALA A CA 1
ATOM 1506 C C . ALA A 1 198 ? -24.121 -13.702 22.859 1.00 91.06 198 ALA A C 1
ATOM 1508 O O . ALA A 1 198 ? -23.854 -14.295 21.818 1.00 91.06 198 ALA A O 1
ATOM 1509 N N . GLY A 1 199 ? -25.356 -13.683 23.370 1.00 91.00 199 GLY A N 1
ATOM 1510 C CA . GLY A 1 199 ? -26.507 -14.352 22.752 1.00 91.00 199 GLY A CA 1
ATOM 1511 C C . GLY A 1 199 ? -27.129 -13.604 21.565 1.00 91.00 199 GLY A C 1
ATOM 1512 O O . GLY A 1 199 ? -28.073 -14.100 20.959 1.00 91.00 199 GLY A O 1
ATOM 1513 N N . LYS A 1 200 ? -26.651 -12.400 21.223 1.00 96.19 200 LYS A N 1
ATOM 1514 C CA . LYS A 1 200 ? -27.169 -11.633 20.079 1.00 96.19 200 LYS A CA 1
ATOM 1515 C C . LYS A 1 200 ? -26.562 -12.124 18.769 1.00 96.19 200 LYS A C 1
ATOM 1517 O O . LYS A 1 200 ? -25.406 -12.548 18.744 1.00 96.19 200 LYS A O 1
ATOM 1522 N N . ALA A 1 201 ? -27.324 -12.034 17.679 1.00 93.44 201 ALA A N 1
ATOM 1523 C CA . ALA A 1 201 ? -26.895 -12.531 16.375 1.00 93.44 201 ALA A CA 1
ATOM 1524 C C . ALA A 1 201 ? -25.566 -11.893 15.945 1.00 93.44 201 ALA A C 1
ATOM 1526 O O . ALA A 1 201 ? -25.371 -10.680 16.053 1.00 93.44 201 ALA A O 1
ATOM 1527 N N . SER A 1 202 ? -24.643 -12.725 15.469 1.00 94.69 202 SER A N 1
ATOM 1528 C CA . SER A 1 202 ? -23.376 -12.272 14.903 1.00 94.69 202 SER A CA 1
ATOM 1529 C C . SER A 1 202 ? -23.605 -11.761 13.485 1.00 94.69 202 SER A C 1
ATOM 1531 O O . SER A 1 202 ? -24.089 -12.508 12.643 1.00 94.69 202 SER A O 1
ATOM 1533 N N . MET A 1 203 ? -23.214 -10.518 13.206 1.00 94.94 203 MET A N 1
ATOM 1534 C CA . MET A 1 203 ? -23.269 -9.948 11.855 1.00 94.94 203 MET A CA 1
ATOM 1535 C C . MET A 1 203 ? -21.983 -10.229 11.070 1.00 94.94 203 MET A C 1
ATOM 1537 O O . MET A 1 203 ? -22.041 -10.458 9.867 1.00 94.94 203 MET A O 1
ATOM 1541 N N . ALA A 1 204 ? -20.831 -10.232 11.751 1.00 93.19 204 ALA A N 1
ATOM 1542 C CA . ALA A 1 204 ? -19.536 -10.633 11.202 1.00 93.19 204 ALA A CA 1
ATOM 1543 C C . ALA A 1 204 ? -18.548 -11.006 12.321 1.00 93.19 204 ALA A C 1
ATOM 1545 O O . ALA A 1 204 ? -18.759 -10.667 13.488 1.00 93.19 204 ALA A O 1
ATOM 1546 N N . VAL A 1 205 ? -17.449 -11.668 11.949 1.00 91.94 205 VAL A N 1
ATOM 1547 C CA . VAL A 1 205 ? -16.300 -11.937 12.827 1.00 91.94 205 VAL A CA 1
ATOM 1548 C C . VAL A 1 205 ? -15.119 -11.099 12.353 1.00 91.94 205 VAL A C 1
ATOM 1550 O O . VAL A 1 205 ? -14.661 -11.241 11.223 1.00 91.94 205 VAL A O 1
ATOM 1553 N N . LEU A 1 206 ? -14.639 -10.210 13.215 1.00 87.75 206 LEU A N 1
ATOM 1554 C CA . LEU A 1 206 ? -13.529 -9.304 12.953 1.00 87.75 206 LEU A CA 1
ATOM 1555 C C . LEU A 1 206 ? -12.210 -9.984 13.352 1.00 87.75 206 LEU A C 1
ATOM 1557 O O . LEU A 1 206 ? -12.064 -10.350 14.519 1.00 87.75 206 LEU A O 1
ATOM 1561 N N . PRO A 1 207 ? -11.234 -10.151 12.444 1.00 85.88 207 PRO A N 1
ATOM 1562 C CA . PRO A 1 207 ? -9.937 -10.735 12.784 1.00 85.88 207 PRO A CA 1
ATOM 1563 C C . PRO A 1 207 ? -9.189 -9.949 13.871 1.00 85.88 207 PRO A C 1
ATOM 1565 O O . PRO A 1 207 ? -9.363 -8.731 13.998 1.00 85.88 207 PRO A O 1
ATOM 1568 N N . LYS A 1 208 ? -8.292 -10.617 14.608 1.00 87.19 208 LYS A N 1
ATOM 1569 C CA . LYS A 1 208 ? -7.336 -9.952 15.510 1.00 87.19 208 LYS A CA 1
ATOM 1570 C C . LYS A 1 208 ? -6.583 -8.844 14.770 1.00 87.19 208 LYS A C 1
ATOM 1572 O O . LYS A 1 208 ? -6.186 -9.021 13.622 1.00 87.19 208 LYS A O 1
ATOM 1577 N N . GLY A 1 209 ? -6.383 -7.702 15.421 1.00 83.31 209 GLY A N 1
ATOM 1578 C CA . GLY A 1 209 ? -5.732 -6.536 14.820 1.00 83.31 209 GLY A CA 1
ATOM 1579 C C . GLY A 1 209 ? -6.680 -5.610 14.051 1.00 83.31 209 GLY A C 1
ATOM 1580 O O . GLY A 1 209 ? -6.284 -4.495 13.713 1.00 83.31 209 GLY A O 1
ATOM 1581 N N . THR A 1 210 ? -7.936 -6.008 13.812 1.00 83.25 210 THR A N 1
ATOM 1582 C CA . THR A 1 210 ? -8.919 -5.137 13.147 1.00 83.25 210 THR A CA 1
ATOM 1583 C C . THR A 1 210 ? -9.155 -3.871 13.967 1.00 83.25 210 THR A C 1
ATOM 1585 O O . THR A 1 210 ? -9.401 -3.949 15.173 1.00 83.25 210 THR A O 1
ATOM 1588 N N . ARG A 1 211 ? -9.109 -2.706 13.309 1.00 89.94 211 ARG A N 1
ATOM 1589 C CA . ARG A 1 211 ? -9.431 -1.415 13.926 1.00 89.94 211 ARG A CA 1
ATOM 1590 C C . ARG A 1 211 ? -10.927 -1.139 13.831 1.00 89.94 211 ARG A C 1
ATOM 1592 O O . ARG A 1 211 ? -11.504 -1.236 12.752 1.00 89.94 211 ARG A O 1
ATOM 1599 N N . VAL A 1 212 ? -11.533 -0.748 14.945 1.00 91.25 212 VAL A N 1
ATOM 1600 C CA . VAL A 1 212 ? -12.944 -0.350 15.036 1.00 91.25 212 VAL A CA 1
ATOM 1601 C C . VAL A 1 212 ? -13.053 1.027 15.684 1.00 91.25 212 VAL A C 1
ATOM 1603 O O . VAL A 1 212 ? -12.215 1.397 16.508 1.00 91.25 212 VAL A O 1
ATOM 1606 N N . ARG A 1 213 ? -14.075 1.807 15.325 1.00 96.62 213 ARG A N 1
ATOM 1607 C CA . ARG A 1 213 ? -14.325 3.130 15.913 1.00 96.62 213 ARG A CA 1
ATOM 1608 C C . ARG A 1 213 ? -15.484 3.058 16.896 1.00 96.62 213 ARG A C 1
ATOM 1610 O O . ARG A 1 213 ? -16.567 2.648 16.501 1.00 96.62 213 ARG A O 1
ATOM 1617 N N . ASN A 1 214 ? -15.280 3.501 18.133 1.00 95.69 214 ASN A N 1
ATOM 1618 C CA . ASN A 1 214 ? -16.351 3.769 19.092 1.00 95.69 214 ASN A CA 1
ATOM 1619 C C . ASN A 1 214 ? -16.534 5.288 19.239 1.00 95.69 214 ASN A C 1
ATOM 1621 O O . ASN A 1 214 ? -15.552 6.026 19.330 1.00 95.69 214 ASN A O 1
ATOM 1625 N N . TYR A 1 215 ? -17.777 5.755 19.314 1.00 84.94 215 TYR A N 1
ATOM 1626 C CA . TYR A 1 215 ? -18.111 7.163 19.575 1.00 84.94 215 TYR A CA 1
ATOM 1627 C C . TYR A 1 215 ? -18.475 7.432 21.045 1.00 84.94 215 TYR A C 1
ATOM 1629 O O . TYR A 1 215 ? -18.952 8.512 21.374 1.00 84.94 215 TYR A O 1
ATOM 1637 N N . GLY A 1 216 ? -18.226 6.457 21.924 1.00 90.19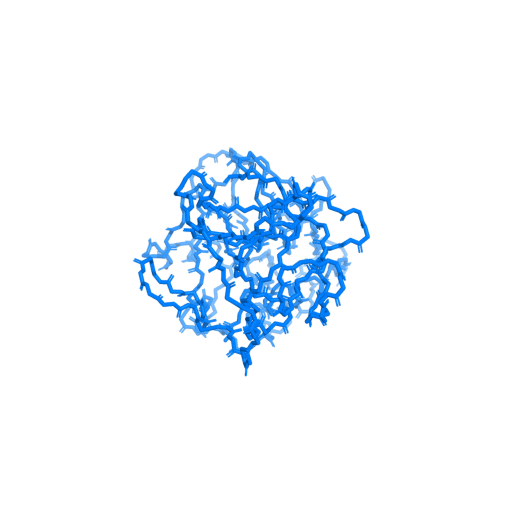 216 GLY A N 1
ATOM 1638 C CA . GLY A 1 216 ? -18.499 6.521 23.361 1.00 90.19 216 GLY A CA 1
ATOM 1639 C C . GLY A 1 216 ? -19.790 5.813 23.768 1.00 90.19 216 GLY A C 1
ATOM 1640 O O . GLY A 1 216 ? -20.083 5.689 24.951 1.00 90.19 216 GLY A O 1
ATOM 1641 N N . TYR A 1 217 ? -20.564 5.322 22.803 1.00 95.12 217 TYR A N 1
ATOM 1642 C CA . TYR A 1 217 ? -21.809 4.615 23.065 1.00 95.12 217 TYR A CA 1
ATOM 1643 C C . TYR A 1 217 ? -21.540 3.172 23.487 1.00 95.12 217 TYR A C 1
ATOM 1645 O O . TYR A 1 217 ? -20.728 2.469 22.880 1.00 95.12 217 TYR A O 1
ATOM 1653 N N . TYR A 1 218 ? -22.241 2.712 24.517 1.00 97.69 218 TYR A N 1
ATOM 1654 C CA . TYR A 1 218 ? -22.102 1.350 25.015 1.00 97.69 218 TYR A CA 1
ATOM 1655 C C . TYR A 1 218 ? -23.386 0.846 25.677 1.00 97.69 218 TYR A C 1
ATOM 1657 O O . TYR A 1 218 ? -24.387 1.549 25.823 1.00 97.69 218 TYR A O 1
ATOM 1665 N N . THR A 1 219 ? -23.393 -0.431 26.034 1.00 97.19 219 THR A N 1
ATOM 1666 C CA . THR A 1 219 ? -24.398 -1.030 26.913 1.00 97.19 219 THR A CA 1
ATOM 1667 C C . THR A 1 219 ? -23.709 -2.036 27.802 1.00 97.19 219 THR A C 1
ATOM 1669 O O . THR A 1 219 ? -22.978 -2.893 27.310 1.00 97.19 219 THR A O 1
ATOM 1672 N N . GLU A 1 220 ? -23.934 -1.940 29.103 1.00 97.00 220 GLU A N 1
ATOM 1673 C CA . GLU A 1 220 ? -23.428 -2.939 30.028 1.00 97.00 220 GLU A CA 1
ATOM 1674 C C . GLU A 1 220 ? -24.335 -4.172 30.026 1.00 97.00 220 GLU A C 1
ATOM 1676 O O . GLU A 1 220 ? -25.563 -4.065 30.081 1.00 97.00 220 GLU A O 1
ATOM 1681 N N . VAL A 1 221 ? -23.729 -5.352 29.922 1.00 95.56 221 VAL A N 1
ATOM 1682 C CA . VAL A 1 221 ? -24.412 -6.640 30.066 1.00 95.56 221 VAL A CA 1
ATOM 1683 C C . VAL A 1 221 ? -23.524 -7.517 30.931 1.00 95.56 221 VAL A C 1
ATOM 1685 O O . VAL A 1 221 ? -22.397 -7.816 30.538 1.00 95.56 221 VAL A O 1
ATOM 1688 N N . SER A 1 222 ? -24.028 -7.913 32.101 1.00 92.88 222 SER A N 1
ATOM 1689 C CA . SER A 1 222 ? -23.309 -8.771 33.055 1.00 92.88 222 SER A CA 1
ATOM 1690 C C . SER A 1 222 ? -21.912 -8.237 33.418 1.00 92.88 222 SER A C 1
ATOM 1692 O O . SER A 1 222 ? -20.938 -8.983 33.388 1.00 92.88 222 SER A O 1
ATOM 1694 N N . GLY A 1 223 ? -21.799 -6.932 33.699 1.00 92.81 223 GLY A N 1
ATOM 1695 C CA . GLY A 1 223 ? -20.537 -6.278 34.076 1.00 92.81 223 GLY A CA 1
ATOM 1696 C C . GLY A 1 223 ? -19.550 -6.056 32.924 1.00 92.81 223 GLY A C 1
ATOM 1697 O O . GLY A 1 223 ? -18.430 -5.603 33.144 1.00 92.81 223 GLY A O 1
ATOM 1698 N N . VAL A 1 224 ? -19.936 -6.369 31.683 1.00 95.19 224 VAL A N 1
ATOM 1699 C CA . VAL A 1 224 ? -19.114 -6.125 30.496 1.00 95.19 224 VAL A CA 1
ATOM 1700 C C . VAL A 1 224 ? -19.692 -4.971 29.698 1.00 95.19 224 VAL A C 1
ATOM 1702 O O . VAL A 1 224 ? -20.843 -5.023 29.261 1.00 95.19 224 VAL A O 1
ATOM 1705 N N . ALA A 1 225 ? -18.871 -3.957 29.434 1.00 97.00 225 ALA A N 1
ATOM 1706 C CA . ALA A 1 225 ? -19.212 -2.902 28.493 1.00 97.00 225 ALA A CA 1
ATOM 1707 C C . ALA A 1 225 ? -19.176 -3.446 27.056 1.00 97.00 225 ALA A C 1
ATOM 1709 O O . ALA A 1 225 ? -18.118 -3.778 26.518 1.00 97.00 225 ALA A O 1
ATOM 1710 N N . TRP A 1 226 ? -20.339 -3.525 26.412 1.00 98.06 226 TRP A N 1
ATOM 1711 C CA . TRP A 1 226 ? -20.451 -3.796 24.982 1.00 98.06 226 TRP A CA 1
ATOM 1712 C C . TRP A 1 226 ? -20.410 -2.476 24.230 1.00 98.06 226 TRP A C 1
ATOM 1714 O O . TRP A 1 226 ? -21.362 -1.695 24.283 1.00 98.06 226 TRP A O 1
ATOM 1724 N N . LEU A 1 227 ? -19.298 -2.221 23.549 1.00 98.25 227 LEU A N 1
ATOM 1725 C CA . LEU A 1 227 ? -19.066 -0.974 22.832 1.00 98.25 227 LEU A CA 1
ATOM 1726 C C . LEU A 1 227 ? -19.837 -0.985 21.513 1.00 98.25 227 LEU A C 1
ATOM 1728 O O . LEU A 1 227 ? -19.799 -1.976 20.777 1.00 98.25 227 LEU A O 1
ATOM 1732 N N . TYR A 1 228 ? -20.512 0.122 21.212 1.00 96.94 228 TYR A N 1
ATOM 1733 C CA . TYR A 1 228 ? -21.201 0.328 19.947 1.00 96.94 228 TYR A CA 1
ATOM 1734 C C . TYR A 1 228 ? -20.217 0.905 18.930 1.00 96.94 228 TYR A C 1
ATOM 1736 O O . TYR A 1 228 ? -19.846 2.080 18.975 1.00 96.94 228 TYR A O 1
ATOM 1744 N N . VAL A 1 229 ? -19.742 0.041 18.040 1.00 96.44 229 VAL A N 1
ATOM 1745 C CA . VAL A 1 229 ? -18.611 0.316 17.162 1.00 96.44 229 VAL A CA 1
ATOM 1746 C C . VAL A 1 229 ? -19.006 0.311 15.693 1.00 96.44 229 VAL A C 1
ATOM 1748 O O . VAL A 1 229 ? -19.953 -0.361 15.282 1.00 96.44 229 VAL A O 1
ATOM 1751 N N . GLN A 1 230 ? -18.228 1.032 14.892 1.00 96.44 230 GLN A N 1
ATOM 1752 C CA . GLN A 1 230 ? -18.310 1.034 13.439 1.00 96.44 230 GLN A CA 1
ATOM 1753 C C . GLN A 1 230 ? -17.001 0.531 12.822 1.00 96.44 230 GLN A C 1
ATOM 1755 O O . GLN A 1 230 ? -15.907 0.901 13.260 1.00 96.44 230 GLN A O 1
ATOM 1760 N N . VAL A 1 231 ? -17.116 -0.313 11.796 1.00 91.38 231 VAL A N 1
ATOM 1761 C CA . VAL A 1 231 ? -15.985 -0.855 11.034 1.00 91.38 231 VAL A CA 1
ATOM 1762 C C . VAL A 1 231 ? -16.417 -1.222 9.619 1.00 91.38 231 VAL A C 1
ATOM 1764 O O . VAL A 1 231 ? -17.523 -1.716 9.413 1.00 91.38 231 VAL A O 1
ATOM 1767 N N . THR A 1 232 ? -15.534 -1.025 8.644 1.00 87.31 232 THR A N 1
ATOM 1768 C CA . THR A 1 232 ? -15.703 -1.600 7.305 1.00 87.31 232 THR A CA 1
ATOM 1769 C C . THR A 1 232 ? -14.914 -2.898 7.231 1.00 87.31 232 THR A C 1
ATOM 1771 O O . THR A 1 232 ? -13.704 -2.905 7.451 1.00 87.31 232 THR A O 1
ATOM 1774 N N . HIS A 1 233 ? -15.589 -4.004 6.931 1.00 80.00 233 HIS A N 1
ATOM 1775 C CA . HIS A 1 233 ? -14.965 -5.316 6.797 1.00 80.00 233 HIS A CA 1
ATOM 1776 C C . HIS A 1 233 ? -15.481 -5.998 5.532 1.00 80.00 233 HIS A C 1
ATOM 1778 O O . HIS A 1 233 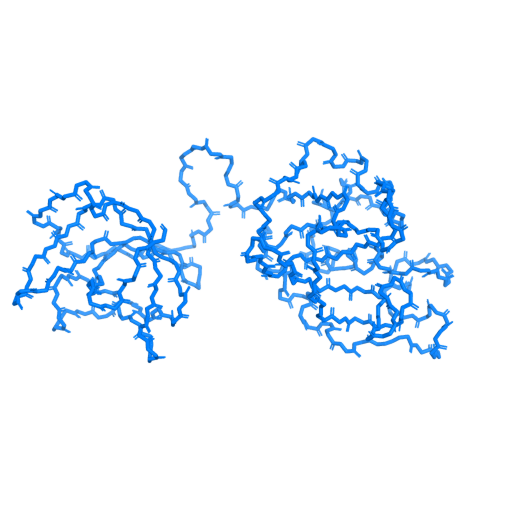? -16.689 -6.154 5.365 1.00 80.00 233 HIS A O 1
ATOM 1784 N N . ARG A 1 234 ? -14.563 -6.393 4.637 1.00 77.69 234 ARG A N 1
ATOM 1785 C CA . ARG A 1 234 ? -14.886 -7.034 3.347 1.00 77.69 234 ARG A CA 1
ATOM 1786 C C . ARG A 1 234 ? -15.931 -6.249 2.526 1.00 77.69 234 ARG A C 1
ATOM 1788 O O . ARG A 1 234 ? -16.868 -6.834 2.002 1.00 77.69 234 ARG A O 1
ATOM 1795 N N . GLY A 1 235 ? -15.796 -4.921 2.461 1.00 72.25 235 GLY A N 1
ATOM 1796 C CA . GLY A 1 235 ? -16.688 -4.040 1.685 1.00 72.25 235 GLY A CA 1
ATOM 1797 C C . GLY A 1 235 ? -18.037 -3.700 2.339 1.00 72.25 235 GLY A C 1
ATOM 1798 O O . GLY A 1 235 ? -18.773 -2.866 1.816 1.00 72.25 235 GLY A O 1
ATOM 1799 N N . VAL A 1 236 ? -18.347 -4.279 3.504 1.00 77.12 236 VAL A N 1
ATOM 1800 C CA . VAL A 1 236 ? -19.583 -4.002 4.250 1.00 77.12 236 VAL A CA 1
ATOM 1801 C C . VAL A 1 236 ? -19.273 -3.120 5.453 1.00 77.12 236 VAL A C 1
ATOM 1803 O O . VAL A 1 236 ? -18.362 -3.418 6.235 1.00 77.12 236 VAL A O 1
ATOM 1806 N N . ARG A 1 237 ? -20.036 -2.037 5.627 1.00 89.81 237 ARG A N 1
ATOM 1807 C CA . ARG A 1 237 ? -19.970 -1.222 6.845 1.00 89.81 237 ARG A CA 1
ATOM 1808 C C . ARG A 1 237 ? -20.858 -1.841 7.905 1.00 89.81 237 ARG A C 1
ATOM 1810 O O . ARG A 1 237 ? -22.075 -1.864 7.761 1.00 89.81 237 ARG A O 1
ATOM 1817 N N . TYR A 1 238 ? -20.248 -2.294 8.986 1.00 95.12 238 TYR A N 1
ATOM 1818 C CA . TYR A 1 238 ? -20.956 -2.784 10.152 1.00 95.12 238 TYR A CA 1
ATOM 1819 C C . TYR A 1 238 ? -21.019 -1.689 11.208 1.00 95.12 238 TYR A C 1
ATOM 1821 O O . TYR A 1 238 ? -19.993 -1.102 11.554 1.00 95.12 238 TYR A O 1
ATOM 1829 N N . THR A 1 239 ? -22.212 -1.450 11.745 1.00 96.56 239 THR A N 1
ATOM 1830 C CA . THR A 1 239 ? -22.401 -0.675 12.974 1.00 96.56 239 THR A CA 1
ATOM 1831 C C . THR A 1 239 ? -23.099 -1.577 13.984 1.00 96.56 239 THR A C 1
ATOM 1833 O O . THR A 1 239 ? -24.228 -1.990 13.745 1.00 96.56 239 THR A O 1
ATOM 1836 N N . GLY A 1 240 ? -22.442 -1.942 15.083 1.00 97.62 240 GLY A N 1
ATOM 1837 C CA . GLY A 1 240 ? -22.994 -2.906 16.035 1.00 97.62 240 GLY A CA 1
ATOM 1838 C C . GLY A 1 240 ? -22.174 -3.051 17.304 1.00 97.62 240 GLY A C 1
ATOM 1839 O O . GLY A 1 240 ? -21.373 -2.183 17.627 1.00 97.62 240 GLY A O 1
ATOM 1840 N N . PHE A 1 241 ? -22.385 -4.136 18.045 1.00 98.25 241 PHE A N 1
ATOM 1841 C CA . PHE A 1 241 ? -21.812 -4.296 19.382 1.00 98.25 241 PHE A CA 1
ATOM 1842 C C . PHE A 1 241 ? -20.668 -5.298 19.408 1.00 98.25 241 PHE A C 1
ATOM 1844 O O . PHE A 1 241 ? -20.815 -6.429 18.946 1.00 98.25 241 PHE A O 1
ATOM 1851 N N . CYS A 1 242 ? -19.567 -4.902 20.033 1.00 98.19 242 CYS A N 1
ATOM 1852 C CA . CYS A 1 242 ? -18.441 -5.771 20.352 1.00 98.19 242 CYS A CA 1
ATOM 1853 C C . CYS A 1 242 ? -18.228 -5.787 21.869 1.00 98.19 242 CYS A C 1
ATOM 1855 O O . CYS A 1 242 ? -18.393 -4.761 22.529 1.00 98.19 242 CYS A O 1
ATOM 1857 N N . SER A 1 243 ? -17.831 -6.932 22.430 1.00 97.81 243 SER A N 1
ATOM 1858 C CA . SER A 1 243 ? -17.432 -6.990 23.841 1.00 97.81 243 SER A CA 1
ATOM 1859 C C . SER A 1 243 ? -16.156 -6.171 24.051 1.00 97.81 243 SER A C 1
ATOM 1861 O O . SER A 1 243 ? -15.145 -6.415 23.387 1.00 97.81 243 SER A O 1
ATOM 1863 N N . GLY A 1 244 ? -16.196 -5.215 24.982 1.00 96.50 244 GLY A N 1
ATOM 1864 C CA . GLY A 1 244 ? -15.055 -4.373 25.339 1.00 96.50 244 GLY A CA 1
ATOM 1865 C C . GLY A 1 244 ? -13.875 -5.156 25.917 1.00 96.50 244 GLY A C 1
ATOM 1866 O O . GLY A 1 244 ? -12.742 -4.715 25.778 1.00 96.50 244 GLY A O 1
ATOM 1867 N N . GLN A 1 245 ? -14.104 -6.357 26.464 1.00 97.00 245 GLN A N 1
ATOM 1868 C CA . GLN A 1 245 ? -13.037 -7.238 26.971 1.00 97.00 245 GLN A CA 1
ATOM 1869 C C . GLN A 1 245 ? -12.004 -7.614 25.898 1.00 97.00 245 GLN A C 1
ATOM 1871 O O . GLN A 1 245 ? -10.859 -7.920 26.218 1.00 97.00 245 GLN A O 1
ATOM 1876 N N . TYR A 1 246 ? -12.405 -7.594 24.624 1.00 97.38 246 TYR A N 1
ATOM 1877 C CA . TYR A 1 246 ? -11.562 -7.982 23.492 1.00 97.38 246 TYR A CA 1
ATOM 1878 C C . TYR A 1 246 ? -11.184 -6.79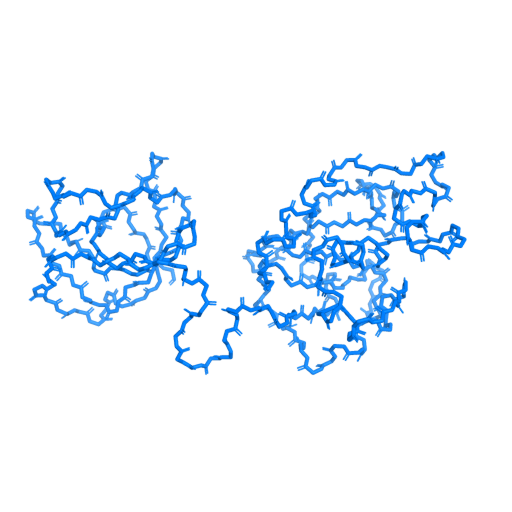7 22.597 1.00 97.38 246 TYR A C 1
ATOM 1880 O O . TYR A 1 246 ? -10.829 -6.978 21.427 1.00 97.38 246 TYR A O 1
ATOM 1888 N N . LEU A 1 247 ? -11.280 -5.581 23.136 1.00 97.38 247 LEU A N 1
ATOM 1889 C CA . LEU A 1 247 ? -10.928 -4.342 22.462 1.00 97.38 247 LEU A CA 1
ATOM 1890 C C . LEU A 1 247 ? -9.917 -3.566 23.306 1.00 97.38 247 LEU A C 1
ATOM 1892 O O . LEU A 1 247 ? -10.175 -3.248 24.460 1.00 97.38 247 LEU A O 1
ATOM 1896 N N . SER A 1 248 ? -8.783 -3.210 22.703 1.00 96.12 248 SER A N 1
ATOM 1897 C CA . SER A 1 248 ? -7.795 -2.319 23.321 1.00 96.12 248 SER A CA 1
ATOM 1898 C C . SER A 1 248 ? -7.827 -0.954 22.645 1.00 96.12 248 SER A C 1
ATOM 1900 O O . SER A 1 248 ? -7.803 -0.885 21.414 1.00 96.12 248 SER A O 1
ATOM 1902 N N . LYS A 1 249 ? -7.921 0.124 23.429 1.00 94.38 249 LYS A N 1
ATOM 1903 C CA . LYS A 1 249 ? -7.956 1.497 22.909 1.00 94.38 249 LYS A CA 1
ATOM 1904 C C . LYS A 1 249 ? -6.569 1.903 22.396 1.00 94.38 249 LYS A C 1
ATOM 1906 O O . LYS A 1 249 ? -5.566 1.548 23.010 1.00 94.38 249 LYS A O 1
ATOM 1911 N N . VAL A 1 250 ? -6.527 2.635 21.283 1.00 87.81 250 VAL A N 1
ATOM 1912 C CA . VAL A 1 250 ? -5.307 3.122 20.609 1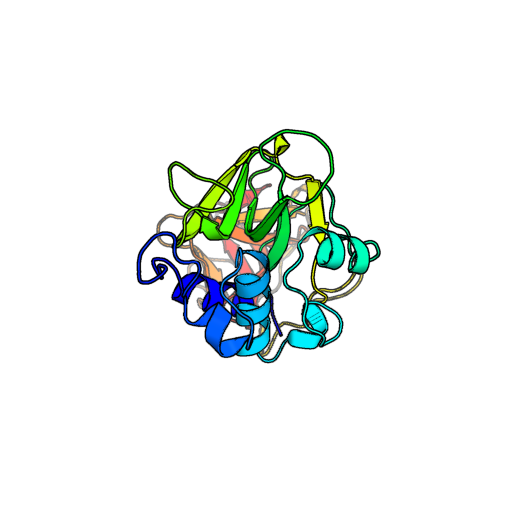.00 87.81 250 VAL A CA 1
ATOM 1913 C C . VAL A 1 250 ? -5.390 4.594 20.250 1.00 87.81 250 VAL A C 1
ATOM 1915 O O . VAL A 1 250 ? -6.523 5.095 20.042 1.00 87.81 250 VAL A O 1
#

pLDDT: mean 90.43, std 13.37, range [30.75, 98.81]

Sequence (250 aa):
MTADKILEIARGELGVKEYPANSNRVKYIDDYGISPNPWCCVFVWWVFWKAGALALFYGGKKTAYCPTLKNYHKGQAVKGDYRPGDVVFFNFNGGSNAAHVGICESWDGAYITTIDGNTAPNNEANGGAVMRRRRARKYIVGAYRPDYQGQIKPDVPASGVTEEKKAAGVAKALDKSLAGTYVVTAGSGLHIRSGAGAGKASMAVLPKGTRVRNYGYYTEVSGVAWLYVQVTHRGVRYTGFCSGQYLSKV

Solvent-accessible surface area (backbone atoms only — not comparable to full-atom values): 13389 Å² total; per-residue (Å²): 99,43,40,66,58,47,46,52,53,48,60,74,42,57,70,46,53,30,64,58,76,85,52,44,32,38,72,50,38,61,76,69,70,56,77,69,47,80,37,20,32,30,36,55,48,43,38,28,49,78,69,75,36,31,58,59,68,52,74,53,55,90,66,59,48,41,48,62,52,55,61,71,36,57,92,40,55,52,78,88,76,66,46,58,44,22,42,37,24,25,20,92,88,63,76,66,63,37,68,30,37,28,36,27,65,41,58,77,86,54,41,40,30,25,44,29,29,20,21,38,101,90,29,82,65,75,36,36,18,24,39,79,46,78,44,57,55,90,30,56,47,45,30,27,51,54,83,30,58,45,66,65,69,101,72,79,85,74,58,64,57,86,43,78,49,68,32,84,49,78,67,80,45,78,40,71,87,60,36,44,41,26,30,31,63,33,86,91,30,44,54,35,12,32,24,71,52,90,89,35,59,70,77,47,73,42,51,51,66,41,67,35,39,28,78,11,34,22,31,77,49,95,91,40,51,16,35,41,29,39,38,76,56,96,46,30,32,40,36,26,17,30,61,41,94,39,45,45,80,103

Foldseek 3Di:
DDLVQLVVLLVVFAFFFAVPHLLLHGVLCVVLPHHRDQCFLSSSCVSCVVVVNLCQQQNNDDDRAQQNRQVSQPVQWDDQPDDRQKKWFFDPPDDQGGQGIFGFPDDDSFKTWTFTAQDDPPGRRHRGGTHTDIDTPRGTNIIGHGPDQQDDDPDDHTPLAPEEAEAPEDFPDFDQVPFAKKFFQDQVFWFFFSYPDPPGHGPDGHHGGFIWGARRTFHDDPNWTFTQTWDQDPSYIYTGTTTCVRIDGD

Radius of gyration: 21.26 Å; Cα contacts (8 Å, |Δi|>4): 582; chains: 1; bounding box: 54×35×58 Å

Nearest PDB structures (foldseek):
  6ist-assembly1_C  TM=6.010E-01  e=6.196E-03  Enterococcus phage IMEEF1
  8h1i-assembly1_A  TM=3.495E-01  e=5.069E-05  Staphylococcus phage GRCS
  2vob-assembly2_B  TM=4.756E-01  e=1.035E+00  Leishmania major
  2vob-assembly1_A  TM=4.577E-01  e=1.414E+00  Leishmania major
  2vpm-assembly2_B  TM=4.144E-01  e=1.602E+00  Leishmania major

Secondary structure (DSSP, 8-state):
--HHHHHHHHHHTTT-B-SSTTS---HHHHHHT-SS---HHHHHHHHHHHTT-THHHHTT-----HHHHHHHGGGGB--S---TT-EEEE-SSSSSS--EEEEEEEE-SSEEEEEEEEEBTTBSSS-SEEEEEEEEGGGEEEEE----TT---SSS-----SEEEE-SS---EEEEEEEEEEEE--TT-EEEESSSSTTSPEEEEEPTT-EEEEEEEEEEETTEEEEEEEEEETTEEEEEEEEGGGEEE-

Mean predicted aligned error: 13.43 Å